Protein AF-A0A1G6GKN3-F1 (afdb_monomer)

Solvent-accessible surface area (backbone atoms only — not comparable to full-atom values): 10572 Å² total; per-residue (Å²): 92,70,62,34,53,53,44,30,52,56,30,50,54,48,24,55,51,22,45,40,35,40,76,44,40,66,60,19,40,56,42,97,61,32,38,96,28,49,51,58,71,71,58,16,54,52,24,44,53,50,22,50,53,36,48,51,53,30,49,31,37,32,34,32,50,58,80,39,71,82,54,51,53,67,59,32,45,52,50,35,43,56,46,36,66,51,40,51,54,53,28,54,55,29,62,69,36,83,20,65,67,17,29,72,51,43,25,60,53,34,50,52,50,32,54,42,36,42,54,49,42,73,63,39,71,55,70,43,82,48,74,44,43,36,39,22,79,77,84,56,42,19,45,28,76,43,74,46,100,51,88,78,68,42,61,43,91,82,33,28,40,42,42,87,73,59,75,89,76,44,88,66,49,75,58,95,77,31,37,34,44,38,31,36,31,34,22,36,74,39,60,67,30,25,43,56,46,79,72,65,41,74,61,127

Structure (mmCIF, N/CA/C/O backbone):
data_AF-A0A1G6GKN3-F1
#
_entry.id   AF-A0A1G6GKN3-F1
#
loop_
_atom_site.group_PDB
_atom_site.id
_atom_site.type_symbol
_atom_site.label_atom_id
_atom_site.label_alt_id
_atom_site.label_comp_id
_atom_site.label_asym_id
_atom_site.label_entity_id
_atom_site.label_seq_id
_atom_site.pdbx_PDB_ins_code
_atom_site.Cartn_x
_atom_site.Cartn_y
_atom_site.Cartn_z
_atom_site.occupancy
_atom_site.B_iso_or_equiv
_atom_site.auth_seq_id
_atom_site.auth_comp_id
_atom_site.auth_asym_id
_atom_site.auth_atom_id
_atom_site.pdbx_PDB_model_num
ATOM 1 N N . MET A 1 1 ? -1.925 -8.818 -4.039 1.00 87.88 1 MET A N 1
ATOM 2 C CA . MET A 1 1 ? -3.042 -7.890 -4.339 1.00 87.88 1 MET A CA 1
ATOM 3 C C . MET A 1 1 ? -4.260 -8.136 -3.449 1.00 87.88 1 MET A C 1
ATOM 5 O O . MET A 1 1 ? -4.569 -7.265 -2.653 1.00 87.88 1 MET A O 1
ATOM 9 N N . VAL A 1 2 ? -4.919 -9.303 -3.512 1.00 94.75 2 VAL A N 1
ATOM 10 C CA . VAL A 1 2 ? -6.174 -9.566 -2.763 1.00 94.75 2 VAL A CA 1
ATOM 11 C C . VAL A 1 2 ? -6.049 -9.299 -1.258 1.00 94.75 2 VAL A C 1
ATOM 13 O O . VAL A 1 2 ? -6.852 -8.556 -0.709 1.00 94.75 2 VAL A O 1
ATOM 16 N N . VAL A 1 3 ? -5.013 -9.832 -0.602 1.00 96.50 3 VAL A N 1
ATOM 17 C CA . VAL A 1 3 ? -4.786 -9.635 0.844 1.00 96.50 3 VAL A CA 1
ATOM 18 C C . VAL A 1 3 ? -4.675 -8.153 1.212 1.00 96.50 3 VAL A C 1
ATOM 20 O O . VAL A 1 3 ? -5.291 -7.719 2.181 1.00 96.50 3 VAL A O 1
ATOM 23 N N . ALA A 1 4 ? -3.942 -7.366 0.417 1.00 95.56 4 ALA A N 1
ATOM 24 C CA . ALA A 1 4 ? -3.804 -5.931 0.641 1.00 95.56 4 ALA A CA 1
ATOM 25 C C . ALA A 1 4 ? -5.150 -5.207 0.500 1.00 95.56 4 ALA A C 1
ATOM 27 O O . ALA A 1 4 ? -5.475 -4.389 1.347 1.00 95.56 4 ALA A O 1
ATOM 28 N N . LEU A 1 5 ? -5.977 -5.565 -0.490 1.00 96.38 5 LEU A N 1
ATOM 29 C CA . LEU A 1 5 ? -7.320 -4.990 -0.638 1.00 96.38 5 LEU A CA 1
ATOM 30 C C . LEU A 1 5 ? -8.233 -5.326 0.548 1.00 96.38 5 LEU A C 1
ATOM 32 O O . LEU A 1 5 ? -8.958 -4.455 1.025 1.00 96.38 5 LEU A O 1
ATOM 36 N N . VAL A 1 6 ? -8.179 -6.563 1.052 1.00 98.06 6 VAL A N 1
ATOM 37 C CA . VAL A 1 6 ? -8.947 -6.974 2.241 1.00 98.06 6 VAL A CA 1
ATOM 38 C C . VAL A 1 6 ? -8.481 -6.202 3.480 1.00 98.06 6 VAL A C 1
ATOM 40 O O . VAL A 1 6 ? -9.316 -5.676 4.217 1.00 98.06 6 VAL A O 1
ATOM 43 N N . LEU A 1 7 ? -7.163 -6.076 3.684 1.00 98.25 7 LEU A N 1
ATOM 44 C CA . LEU A 1 7 ? -6.579 -5.278 4.767 1.00 98.25 7 LEU A CA 1
ATOM 45 C C . LEU A 1 7 ? -7.020 -3.813 4.680 1.00 98.25 7 LEU A C 1
ATOM 47 O O . LEU A 1 7 ? -7.523 -3.261 5.656 1.00 98.25 7 LEU A O 1
ATOM 51 N N . THR A 1 8 ? -6.880 -3.198 3.506 1.00 97.94 8 THR A N 1
ATOM 52 C CA . THR A 1 8 ? -7.298 -1.818 3.244 1.00 97.94 8 THR A CA 1
ATOM 53 C C . THR A 1 8 ? -8.785 -1.629 3.521 1.00 97.94 8 THR A C 1
ATOM 55 O O . THR A 1 8 ? -9.148 -0.677 4.203 1.00 97.94 8 THR A O 1
ATOM 58 N N . GLY A 1 9 ? -9.650 -2.536 3.058 1.00 97.94 9 GLY A N 1
ATOM 59 C CA . GLY A 1 9 ? -11.088 -2.467 3.320 1.00 97.94 9 GLY A CA 1
ATOM 60 C C . GLY A 1 9 ? -11.410 -2.489 4.816 1.00 97.94 9 GLY A C 1
ATOM 61 O O . GLY A 1 9 ? -12.156 -1.638 5.303 1.00 97.94 9 GLY A O 1
ATOM 62 N N . ALA A 1 10 ? -10.790 -3.403 5.568 1.00 97.81 10 ALA A N 1
ATOM 63 C CA . ALA A 1 10 ? -10.955 -3.478 7.019 1.00 97.81 10 ALA A CA 1
ATOM 64 C C . ALA A 1 10 ? -10.446 -2.210 7.733 1.00 97.81 10 ALA A C 1
ATOM 66 O O . ALA A 1 10 ? -11.119 -1.687 8.625 1.00 97.81 10 ALA A O 1
ATOM 67 N N . LEU A 1 11 ? -9.294 -1.675 7.314 1.00 98.12 11 LEU A N 1
ATOM 68 C CA . LEU A 1 11 ? -8.740 -0.433 7.857 1.00 98.12 11 LEU A CA 1
ATOM 69 C C . LEU A 1 11 ? -9.619 0.776 7.537 1.00 98.12 11 LEU A C 1
ATOM 71 O O . LEU A 1 11 ? -9.823 1.600 8.418 1.00 98.12 11 LEU A O 1
ATOM 75 N N . VAL A 1 12 ? -10.196 0.875 6.336 1.00 98.19 12 VAL A N 1
ATOM 76 C CA . VAL A 1 12 ? -11.124 1.961 5.974 1.00 98.19 12 VAL A CA 1
ATOM 77 C C . VAL A 1 12 ? -12.352 1.949 6.880 1.00 98.19 12 VAL A C 1
ATOM 79 O O . VAL A 1 12 ? -12.735 2.996 7.398 1.00 98.19 12 VAL A O 1
ATOM 82 N N . VAL A 1 13 ? -12.933 0.776 7.146 1.00 97.62 13 VAL A N 1
ATOM 83 C CA . VAL A 1 13 ? -14.047 0.656 8.102 1.00 97.62 13 VAL A CA 1
ATOM 84 C C . VAL A 1 13 ? -13.628 1.152 9.491 1.00 97.62 13 VAL A C 1
ATOM 86 O O . VAL A 1 13 ? -14.372 1.905 10.123 1.00 97.62 13 VAL A O 1
ATOM 89 N N . LEU A 1 14 ? -12.422 0.804 9.955 1.00 96.94 14 LEU A N 1
ATOM 90 C CA . LEU A 1 14 ? -11.897 1.311 11.225 1.00 96.94 14 LEU A CA 1
ATOM 91 C C . LEU A 1 14 ? -11.611 2.815 11.213 1.00 96.94 14 LEU A C 1
ATOM 93 O O . LEU A 1 14 ? -11.877 3.476 12.212 1.00 96.94 14 LEU A O 1
ATOM 97 N N . VAL A 1 15 ? -11.103 3.374 10.115 1.00 98.25 15 VAL A N 1
ATOM 98 C CA . VAL A 1 15 ? -10.895 4.820 9.957 1.00 98.25 15 VAL A CA 1
ATOM 99 C C . VAL A 1 15 ? -12.226 5.547 10.108 1.00 98.25 15 VAL A C 1
ATOM 101 O O . VAL A 1 15 ? -12.327 6.464 10.919 1.00 98.25 15 VAL A O 1
ATOM 104 N N . LEU A 1 16 ? -13.266 5.103 9.398 1.00 97.88 16 LEU A N 1
ATOM 105 C CA . LEU A 1 16 ? -14.604 5.691 9.489 1.00 97.88 16 LEU A CA 1
ATOM 106 C C . LEU A 1 16 ? -15.169 5.592 10.910 1.00 97.88 16 LEU A C 1
ATOM 108 O O . LEU A 1 16 ? -15.718 6.565 11.429 1.00 97.88 16 LEU A O 1
ATOM 112 N N . PHE A 1 17 ? -14.981 4.447 11.569 1.00 96.12 17 PHE A N 1
ATOM 113 C CA . PHE A 1 17 ? -15.362 4.263 12.966 1.00 96.12 17 PHE A CA 1
ATOM 114 C C . PHE A 1 17 ? -14.631 5.243 13.899 1.00 96.12 17 PHE A C 1
ATOM 116 O O . PHE A 1 17 ? -15.276 5.931 14.688 1.00 96.12 17 PHE A O 1
ATOM 123 N N . GLN A 1 18 ? -13.307 5.367 13.785 1.00 97.31 18 GLN A N 1
ATOM 124 C CA . GLN A 1 18 ? -12.498 6.266 14.615 1.00 97.31 18 GLN A CA 1
ATOM 125 C C . GLN A 1 18 ? -12.825 7.746 14.371 1.00 97.31 18 GLN A C 1
ATOM 127 O O . GLN A 1 18 ? -12.887 8.526 15.323 1.00 97.31 18 GLN A O 1
ATOM 132 N N . VAL A 1 19 ? -13.108 8.132 13.123 1.00 97.19 19 VAL A N 1
ATOM 133 C CA . VAL A 1 19 ? -13.589 9.479 12.779 1.00 97.19 19 VAL A CA 1
ATOM 134 C C . VAL A 1 19 ? -14.950 9.743 13.422 1.00 97.19 19 VAL A C 1
ATOM 136 O O . VAL A 1 19 ? -15.129 10.780 14.057 1.00 97.19 19 VAL A O 1
ATOM 139 N N . ALA A 1 20 ? -15.892 8.797 13.353 1.00 95.69 20 ALA A N 1
ATOM 140 C CA . ALA A 1 20 ? -17.188 8.939 14.016 1.00 95.69 20 ALA A CA 1
ATOM 141 C C . ALA A 1 20 ? -17.041 9.115 15.541 1.00 95.69 20 ALA A C 1
ATOM 143 O O . ALA A 1 20 ? -17.699 9.976 16.130 1.00 95.69 20 ALA A O 1
ATOM 144 N N . LEU A 1 21 ? -16.141 8.361 16.190 1.00 94.50 21 LEU A N 1
ATOM 145 C CA . LEU A 1 21 ? -15.838 8.535 17.617 1.00 94.50 21 LEU A CA 1
ATOM 146 C C . LEU A 1 21 ? -15.226 9.908 17.920 1.00 94.50 21 LEU A C 1
ATOM 148 O O . LEU A 1 21 ? -15.622 10.547 18.898 1.00 94.50 21 LEU A O 1
ATOM 152 N N . ALA A 1 22 ? -14.296 10.377 17.084 1.00 94.94 22 ALA A N 1
ATOM 153 C CA . ALA A 1 22 ? -13.676 11.692 17.226 1.00 94.94 22 ALA A CA 1
ATOM 154 C C . ALA A 1 22 ? -14.706 12.831 17.111 1.00 94.94 22 ALA A C 1
ATOM 156 O O . ALA A 1 22 ? -14.635 13.808 17.857 1.00 94.94 22 ALA A O 1
ATOM 157 N N . LEU A 1 23 ? -15.714 12.665 16.248 1.00 94.81 23 LEU A N 1
ATOM 158 C CA . LEU A 1 23 ? -16.837 13.594 16.087 1.00 94.81 23 LEU A CA 1
ATOM 159 C C . LEU A 1 23 ? -17.903 13.472 17.193 1.00 94.81 23 LEU A C 1
ATOM 161 O O . LEU A 1 23 ? -18.788 14.319 17.289 1.00 94.81 23 LEU A O 1
ATOM 165 N N . GLY A 1 24 ? -17.802 12.473 18.077 1.00 91.69 24 GLY A N 1
ATOM 166 C CA . GLY A 1 24 ? -18.666 12.326 19.251 1.00 91.69 24 GLY A CA 1
ATOM 167 C C . GLY A 1 24 ? -19.814 11.327 19.108 1.00 91.69 24 GLY A C 1
ATOM 168 O O . GLY A 1 24 ? -20.748 11.385 19.907 1.00 91.69 24 GLY A O 1
ATOM 169 N N . ALA A 1 25 ? -19.757 10.399 18.148 1.00 92.69 25 ALA A N 1
ATOM 170 C CA . ALA A 1 25 ? -20.743 9.325 18.038 1.00 92.69 25 ALA A CA 1
ATOM 171 C C . ALA A 1 25 ? -20.824 8.491 19.340 1.00 92.69 25 ALA A C 1
ATOM 173 O O . ALA A 1 25 ? -19.792 8.202 19.959 1.00 92.69 25 ALA A O 1
ATOM 174 N N . PRO A 1 26 ? -22.024 8.039 19.758 1.00 90.69 26 PRO A N 1
ATOM 175 C CA . PRO A 1 26 ? -22.235 7.313 21.013 1.00 90.69 26 PRO A CA 1
ATOM 176 C C . PRO A 1 26 ? -21.855 5.823 20.916 1.00 90.69 26 PRO A C 1
ATOM 178 O O . PRO A 1 26 ? -22.550 4.944 21.422 1.00 90.69 26 PRO A O 1
ATOM 181 N N . TRP A 1 27 ? -20.747 5.510 20.243 1.00 88.81 27 TRP A N 1
ATOM 182 C CA . TRP A 1 27 ? -20.246 4.143 20.056 1.00 88.81 27 TRP A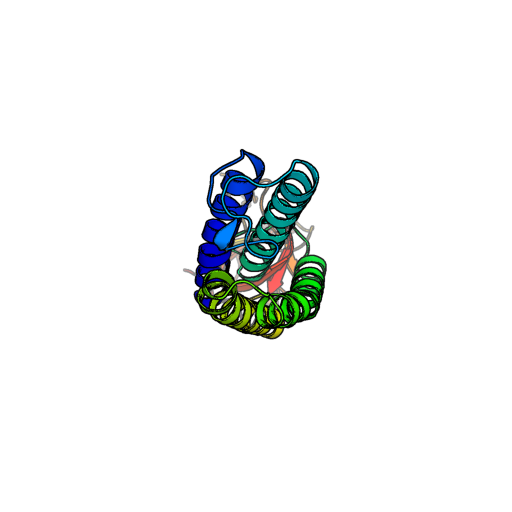 CA 1
ATOM 183 C C . TRP A 1 27 ? -19.045 3.817 20.946 1.00 88.81 27 TRP A C 1
ATOM 185 O O . TRP A 1 27 ? -18.366 2.810 20.738 1.00 88.81 27 TRP A O 1
ATOM 195 N N . GLY A 1 28 ? -18.825 4.620 21.993 1.00 84.12 28 GLY A N 1
ATOM 196 C CA . GLY A 1 28 ? -17.754 4.420 22.965 1.00 84.12 28 GLY A CA 1
ATOM 197 C C . GLY A 1 28 ? -17.768 3.046 23.635 1.00 84.12 28 GLY A C 1
ATOM 198 O O . GLY A 1 28 ? -16.719 2.577 24.052 1.00 84.12 28 GLY A O 1
ATOM 199 N N . ARG A 1 29 ? -18.902 2.330 23.658 1.00 86.19 29 ARG A N 1
ATOM 200 C CA . ARG A 1 29 ? -18.990 0.967 24.215 1.00 86.19 29 ARG A CA 1
ATOM 201 C C . ARG A 1 29 ? -18.064 -0.045 23.525 1.00 86.19 29 ARG A C 1
ATOM 203 O O . ARG A 1 29 ? -17.687 -1.042 24.144 1.00 86.19 29 ARG A O 1
ATOM 210 N N . PHE A 1 30 ? -17.706 0.209 22.264 1.00 86.69 30 PHE A N 1
ATOM 211 C CA . PHE A 1 30 ? -16.849 -0.650 21.443 1.00 86.69 30 PHE A CA 1
ATOM 212 C C . PHE A 1 30 ? -15.378 -0.213 21.423 1.00 86.69 30 PHE A C 1
ATOM 214 O O . PHE A 1 30 ? -14.572 -0.883 20.788 1.00 86.69 30 PHE A O 1
ATOM 221 N N . ALA A 1 31 ? -15.006 0.879 22.096 1.00 87.12 31 ALA A N 1
ATOM 222 C CA . ALA A 1 31 ? -13.654 1.426 22.043 1.00 87.12 31 ALA A CA 1
ATOM 223 C C . ALA A 1 31 ? -13.195 1.961 23.404 1.00 87.12 31 ALA A C 1
ATOM 225 O O . ALA A 1 31 ? -14.005 2.262 24.277 1.00 87.12 31 ALA A O 1
ATOM 226 N N . TRP A 1 32 ? -11.879 2.092 23.584 1.00 87.44 32 TRP A N 1
ATOM 227 C CA . TRP A 1 32 ? -11.275 2.807 24.717 1.00 87.44 32 TRP A CA 1
ATOM 228 C C . TRP A 1 32 ? -11.820 2.427 26.110 1.00 87.44 32 TRP A C 1
ATOM 230 O O . TRP A 1 32 ? -11.975 3.279 26.981 1.00 87.44 32 TRP A O 1
ATOM 240 N N . GLY A 1 33 ? -12.130 1.145 26.334 1.00 82.06 33 GLY A N 1
ATOM 241 C CA . GLY A 1 33 ? -12.588 0.636 27.631 1.00 82.06 33 GLY A CA 1
ATOM 242 C C . GLY A 1 33 ? -14.105 0.634 27.834 1.00 82.06 33 GLY A C 1
ATOM 243 O O . GLY A 1 33 ? -14.556 0.155 28.872 1.00 82.06 33 GLY A O 1
ATOM 244 N N . GLY A 1 34 ? -14.892 1.086 26.851 1.00 82.06 34 GLY A N 1
ATOM 245 C CA . GLY A 1 34 ? -16.345 0.922 26.831 1.00 82.06 34 GLY A CA 1
ATOM 246 C C . GLY A 1 34 ? -17.151 2.059 27.458 1.00 82.06 34 GLY A C 1
ATOM 247 O O . GLY A 1 34 ? -17.995 1.797 28.312 1.00 82.06 34 GLY A O 1
ATOM 248 N N . SER A 1 35 ? -16.934 3.307 27.032 1.00 83.88 35 SER A N 1
ATOM 249 C CA . SER A 1 35 ? -17.760 4.445 27.478 1.00 83.88 35 SER A CA 1
ATOM 250 C C . SER A 1 35 ? -19.243 4.225 27.138 1.00 83.88 35 SER A C 1
ATOM 252 O O . SER A 1 35 ? -19.572 3.839 26.017 1.00 83.88 35 SER A O 1
ATOM 254 N N . ALA A 1 36 ? -20.152 4.513 28.074 1.00 77.19 36 ALA A N 1
ATOM 255 C CA . ALA A 1 36 ? -21.598 4.305 27.912 1.00 77.19 36 ALA A CA 1
ATOM 256 C C . ALA A 1 36 ? -22.278 5.266 26.904 1.00 77.19 36 ALA A C 1
ATOM 258 O O . ALA A 1 36 ? -23.491 5.209 26.722 1.00 77.19 36 ALA A O 1
ATOM 259 N N . GLY A 1 37 ? -21.515 6.125 26.223 1.00 83.94 37 GLY A N 1
ATOM 260 C CA . GLY A 1 37 ? -22.019 7.070 25.229 1.00 83.94 37 GLY A CA 1
ATOM 261 C C . GLY A 1 37 ? -20.896 7.685 24.399 1.00 83.94 37 GLY A C 1
ATOM 262 O O . GLY A 1 37 ? -19.996 6.983 23.927 1.00 83.94 37 GLY A O 1
ATOM 263 N N . ALA A 1 38 ? -20.953 9.003 24.199 1.00 88.75 38 ALA A N 1
ATOM 264 C CA . ALA A 1 38 ? -19.898 9.733 23.506 1.00 88.75 38 ALA A CA 1
ATOM 265 C C . ALA A 1 38 ? -18.591 9.727 24.317 1.00 88.75 38 ALA A C 1
ATOM 267 O O . ALA A 1 38 ? -18.592 9.685 25.550 1.00 88.75 38 ALA A O 1
ATOM 268 N N . LEU A 1 39 ? -17.456 9.774 23.620 1.00 89.25 39 LEU A N 1
ATOM 269 C CA . LEU A 1 39 ? -16.154 9.806 24.278 1.00 89.25 39 LEU A CA 1
ATOM 270 C C . LEU A 1 39 ? -15.877 11.181 24.915 1.00 89.25 39 LEU A C 1
ATOM 272 O O . LEU A 1 39 ? -16.266 12.202 24.334 1.00 89.25 39 LEU A O 1
ATOM 276 N N . PRO A 1 40 ? -15.153 11.233 26.051 1.00 91.56 40 PRO A N 1
ATOM 277 C CA . PRO A 1 40 ? -14.561 12.470 26.553 1.00 91.56 40 PRO A CA 1
ATOM 278 C C . PRO A 1 40 ? -13.517 13.007 25.565 1.00 91.56 40 PRO A C 1
ATOM 280 O O . PRO A 1 40 ? -12.925 12.247 24.797 1.00 91.56 40 PRO A O 1
ATOM 283 N N . VAL A 1 41 ? -13.263 14.319 25.606 1.00 91.62 41 VAL A N 1
ATOM 284 C CA . VAL A 1 41 ? -12.434 15.037 24.615 1.00 91.62 41 VAL A CA 1
ATOM 285 C C . VAL A 1 41 ? -11.058 14.394 24.409 1.00 91.62 41 VAL A C 1
ATOM 287 O O . VAL A 1 41 ? -10.650 14.200 23.268 1.00 91.62 41 VAL A O 1
ATOM 290 N N . GLY A 1 42 ? -10.378 13.980 25.483 1.00 92.06 42 GLY A N 1
ATOM 291 C CA . GLY A 1 42 ? -9.063 13.336 25.376 1.00 92.06 42 GLY A CA 1
ATOM 292 C C . GLY A 1 42 ? -9.080 12.085 24.491 1.00 92.06 42 GLY A C 1
ATOM 293 O O . GLY A 1 42 ? -8.262 11.952 23.588 1.00 92.06 42 GLY A O 1
ATOM 294 N N . LEU A 1 43 ? -10.071 11.206 24.665 1.00 92.19 43 LEU A N 1
ATOM 295 C CA . LEU A 1 43 ? -10.185 9.985 23.861 1.00 92.19 43 LEU A CA 1
ATOM 296 C C . LEU A 1 43 ? -10.646 10.258 22.420 1.00 92.19 43 LEU A C 1
ATOM 298 O O . LEU A 1 43 ? -10.372 9.452 21.529 1.00 92.19 43 LEU A O 1
ATOM 302 N N . ARG A 1 44 ? -11.300 11.397 22.155 1.00 94.62 44 ARG A N 1
ATOM 303 C CA . ARG A 1 44 ? -11.617 11.830 20.783 1.00 94.62 44 ARG A CA 1
ATOM 304 C C . ARG A 1 44 ? -10.351 12.173 20.001 1.00 94.62 44 ARG A C 1
ATOM 306 O O . ARG A 1 44 ? -10.232 11.765 18.851 1.00 94.62 44 ARG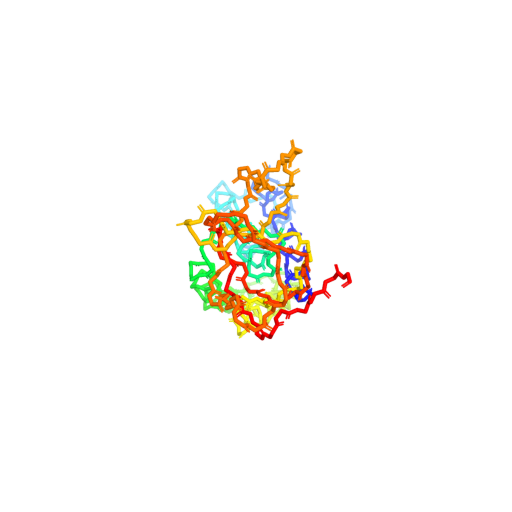 A O 1
ATOM 313 N N . ILE A 1 45 ? -9.386 12.842 20.638 1.00 95.31 45 ILE A N 1
ATOM 314 C CA . ILE A 1 45 ? -8.082 13.154 20.028 1.00 95.31 45 ILE A CA 1
ATOM 315 C C . ILE A 1 45 ? -7.322 11.862 19.715 1.00 95.31 45 ILE A C 1
ATOM 317 O O . ILE A 1 45 ? -6.822 11.693 18.605 1.00 95.31 45 ILE A O 1
ATOM 321 N N . VAL A 1 46 ? -7.292 10.910 20.654 1.00 94.19 46 VAL A N 1
ATOM 322 C CA . VAL A 1 46 ? -6.640 9.609 20.424 1.00 94.19 46 VAL A CA 1
ATOM 323 C C . VAL A 1 46 ? -7.339 8.821 19.307 1.00 94.19 46 VAL A C 1
ATOM 325 O O . VAL A 1 46 ? -6.672 8.167 18.504 1.00 94.19 46 VAL A O 1
ATOM 328 N N . SER A 1 47 ? -8.667 8.925 19.193 1.00 95.19 47 SER A N 1
ATOM 329 C CA . SER A 1 47 ? -9.423 8.326 18.082 1.00 95.19 47 SER A CA 1
ATOM 330 C C . SER A 1 47 ? -9.029 8.954 16.739 1.00 95.19 47 SER A C 1
ATOM 332 O O . SER A 1 47 ? -8.721 8.231 15.794 1.00 95.19 47 SER A O 1
ATOM 334 N N . ALA A 1 48 ? -8.929 10.286 16.664 1.00 96.19 48 ALA A N 1
ATOM 335 C CA . ALA A 1 48 ? -8.461 10.980 15.462 1.00 96.19 48 ALA A CA 1
ATOM 336 C C . ALA A 1 48 ? -7.026 10.572 15.072 1.00 96.19 48 ALA A C 1
ATOM 338 O O . ALA A 1 48 ? -6.758 10.287 13.905 1.00 96.19 48 ALA A O 1
ATOM 339 N N . ALA A 1 49 ? -6.119 10.462 16.047 1.00 96.62 49 ALA A N 1
ATOM 340 C CA . ALA A 1 49 ? -4.759 9.979 15.812 1.00 96.62 49 ALA A CA 1
ATOM 341 C C . ALA A 1 49 ? -4.742 8.521 15.314 1.00 96.62 49 ALA A C 1
ATOM 343 O O . ALA A 1 49 ? -4.012 8.190 14.382 1.00 96.62 49 ALA A O 1
ATOM 344 N N . SER A 1 50 ? -5.591 7.657 15.879 1.00 95.25 50 SER A N 1
ATOM 345 C CA . SER A 1 50 ? -5.720 6.257 15.451 1.00 95.25 50 SER A CA 1
ATOM 346 C C . SER A 1 50 ? -6.240 6.142 14.017 1.00 95.25 50 SER A C 1
ATOM 348 O O . SER A 1 50 ? -5.745 5.318 13.252 1.00 95.25 50 SER A O 1
ATOM 350 N N . ALA A 1 51 ? -7.192 6.997 13.623 1.00 97.44 51 ALA A N 1
ATOM 351 C CA . ALA A 1 51 ? -7.673 7.070 12.245 1.00 97.44 51 ALA A CA 1
ATOM 352 C C . ALA A 1 51 ? -6.531 7.389 11.266 1.00 97.44 51 ALA A C 1
ATOM 354 O O . ALA A 1 51 ? -6.410 6.735 10.232 1.00 97.44 51 ALA A O 1
ATOM 355 N N . LEU A 1 52 ? -5.655 8.341 11.612 1.00 97.62 52 LEU A N 1
ATOM 356 C CA . LEU A 1 52 ? -4.491 8.669 10.788 1.00 97.62 52 LEU A CA 1
ATOM 357 C C . LEU A 1 52 ? -3.532 7.479 10.663 1.00 97.62 52 LEU A C 1
ATOM 359 O O . LEU A 1 52 ? -3.102 7.157 9.559 1.00 97.62 52 LEU A O 1
ATOM 363 N N . VAL A 1 53 ? -3.242 6.788 11.769 1.00 96.75 53 VAL A N 1
ATOM 364 C CA . VAL A 1 53 ? -2.388 5.589 11.754 1.00 96.75 53 VAL A CA 1
ATOM 365 C C . VAL A 1 53 ? -2.973 4.508 10.841 1.00 96.75 53 VAL A C 1
ATOM 367 O O . VAL A 1 53 ? -2.265 3.988 9.982 1.00 96.75 53 VAL A O 1
ATOM 370 N N . TYR A 1 54 ? -4.267 4.199 10.957 1.00 97.88 54 TYR A N 1
ATOM 371 C CA . TYR A 1 54 ? -4.913 3.205 10.093 1.00 97.88 54 TYR A CA 1
ATOM 372 C C . TYR A 1 54 ? -4.917 3.614 8.616 1.00 97.88 54 TYR A C 1
ATOM 374 O O . TYR A 1 54 ? -4.701 2.763 7.754 1.00 97.88 54 TYR A O 1
ATOM 382 N N . ALA A 1 55 ? -5.101 4.903 8.316 1.00 98.06 55 ALA A N 1
ATOM 383 C CA . ALA A 1 55 ? -5.018 5.417 6.952 1.00 98.06 55 ALA A CA 1
ATOM 384 C C . ALA A 1 55 ? -3.601 5.275 6.367 1.00 98.06 55 ALA A C 1
ATOM 386 O O . ALA A 1 55 ? -3.452 4.861 5.218 1.00 98.06 55 ALA A O 1
ATOM 387 N N . VAL A 1 56 ? -2.562 5.548 7.165 1.00 98.06 56 VAL A N 1
ATOM 388 C CA . VAL A 1 56 ? -1.163 5.344 6.758 1.00 98.06 56 VAL A CA 1
ATOM 389 C C . VAL A 1 56 ? -0.900 3.869 6.457 1.00 98.06 56 VAL A C 1
ATOM 391 O O . VAL A 1 56 ? -0.390 3.558 5.385 1.00 98.06 56 VAL A O 1
ATOM 394 N N . ILE A 1 57 ? -1.307 2.950 7.340 1.00 98.12 57 ILE A N 1
ATOM 395 C CA . ILE A 1 57 ? -1.132 1.502 7.123 1.00 98.12 57 ILE A CA 1
ATOM 396 C C . ILE A 1 57 ? -1.850 1.050 5.842 1.00 98.12 57 ILE A C 1
ATOM 398 O O . ILE A 1 57 ? -1.287 0.291 5.054 1.00 98.12 57 ILE A O 1
ATOM 402 N N . ALA A 1 58 ? -3.064 1.550 5.596 1.00 98.06 58 ALA A N 1
ATOM 403 C CA . ALA A 1 58 ? -3.812 1.252 4.379 1.00 98.06 58 ALA A CA 1
ATOM 404 C C . ALA A 1 58 ? -3.080 1.741 3.116 1.00 98.06 58 ALA A C 1
ATOM 406 O O . ALA A 1 58 ? -3.018 1.009 2.129 1.00 98.06 58 ALA A O 1
ATOM 407 N N . GLY A 1 59 ? -2.491 2.941 3.161 1.00 97.69 59 GLY A N 1
ATOM 408 C CA . GLY A 1 59 ? -1.662 3.483 2.085 1.00 97.69 59 GLY A CA 1
ATOM 409 C C . GLY A 1 59 ? -0.422 2.629 1.815 1.00 97.69 59 GLY A C 1
ATOM 410 O O . GLY A 1 59 ? -0.190 2.257 0.670 1.00 97.69 59 GLY A O 1
ATOM 411 N N . LEU A 1 60 ? 0.317 2.243 2.862 1.00 97.56 60 LEU A N 1
ATOM 412 C CA . LEU A 1 60 ? 1.503 1.379 2.753 1.00 97.56 60 LEU A CA 1
ATOM 413 C C . LEU A 1 60 ? 1.163 0.013 2.135 1.00 97.56 60 LEU A C 1
ATOM 415 O O . LEU A 1 6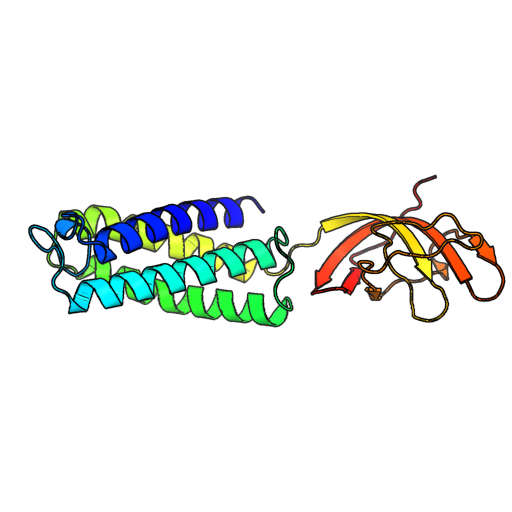0 ? 1.893 -0.483 1.278 1.00 97.56 60 LEU A O 1
ATOM 419 N N . ALA A 1 61 ? 0.037 -0.586 2.534 1.00 97.19 61 ALA A N 1
ATOM 420 C CA . ALA A 1 61 ? -0.415 -1.860 1.981 1.00 97.19 61 ALA A CA 1
ATOM 421 C C . ALA A 1 61 ? -0.760 -1.755 0.485 1.00 97.19 61 ALA A C 1
ATOM 423 O O . ALA A 1 61 ? -0.401 -2.642 -0.291 1.00 97.19 61 ALA A O 1
ATOM 424 N N . LEU A 1 62 ? -1.428 -0.672 0.068 1.00 96.38 62 LEU A N 1
ATOM 425 C CA . LEU A 1 62 ? -1.740 -0.412 -1.341 1.00 96.38 62 LEU A CA 1
ATOM 426 C C . LEU A 1 62 ? -0.495 -0.091 -2.173 1.00 96.38 62 LEU A C 1
ATOM 428 O O . LEU A 1 62 ? -0.440 -0.482 -3.338 1.00 96.38 62 LEU A O 1
ATOM 432 N N . ASP A 1 63 ? 0.484 0.589 -1.584 1.00 95.00 63 ASP A N 1
ATOM 433 C CA . ASP A 1 63 ? 1.759 0.939 -2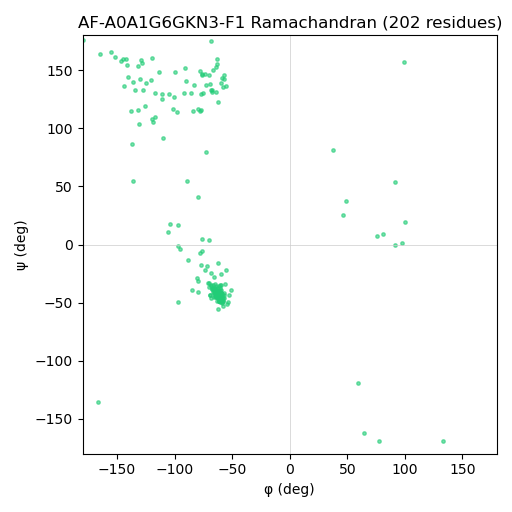.213 1.00 95.00 63 ASP A CA 1
ATOM 434 C C . ASP A 1 63 ? 2.627 -0.304 -2.468 1.00 95.00 63 ASP A C 1
ATOM 436 O O . ASP A 1 63 ? 3.055 -0.544 -3.590 1.00 95.00 63 ASP A O 1
ATOM 440 N N . LEU A 1 64 ? 2.762 -1.209 -1.488 1.00 94.38 64 LEU A N 1
ATOM 441 C CA . LEU A 1 64 ? 3.444 -2.504 -1.681 1.00 94.38 64 LEU A CA 1
ATOM 442 C C . LEU A 1 64 ? 2.687 -3.437 -2.629 1.00 94.38 64 LEU A C 1
ATOM 444 O O . LEU A 1 64 ? 3.273 -4.186 -3.417 1.00 94.38 64 LEU A O 1
ATOM 448 N N . ALA A 1 65 ? 1.357 -3.370 -2.586 1.00 92.94 65 ALA A N 1
ATOM 449 C CA . ALA A 1 65 ? 0.508 -4.002 -3.578 1.00 92.94 65 ALA A CA 1
ATOM 450 C C . ALA A 1 65 ? 0.464 -3.220 -4.895 1.00 92.94 65 ALA A C 1
ATOM 452 O O . ALA A 1 65 ? -0.270 -3.656 -5.785 1.00 92.94 65 ALA A O 1
ATOM 453 N N . GLY A 1 66 ? 1.252 -2.143 -5.042 1.00 88.94 66 GLY A N 1
ATOM 454 C CA . GLY A 1 66 ? 1.464 -1.237 -6.184 1.00 88.94 66 GLY A CA 1
ATOM 455 C C . GLY A 1 66 ? 0.207 -0.737 -6.886 1.00 88.94 66 GLY A C 1
ATOM 456 O O . GLY A 1 66 ? 0.213 -0.468 -8.089 1.00 88.94 66 GLY A O 1
ATOM 457 N N . ALA A 1 67 ? -0.905 -0.711 -6.158 1.00 90.62 67 ALA A N 1
ATOM 458 C CA . ALA A 1 67 ? -2.077 0.057 -6.551 1.00 90.62 67 ALA A CA 1
ATOM 459 C C . ALA A 1 67 ? -1.786 1.564 -6.448 1.00 90.62 67 ALA A C 1
ATOM 461 O O . ALA A 1 67 ? -2.408 2.360 -7.144 1.00 90.62 67 ALA A O 1
ATOM 462 N N . LEU A 1 68 ? -0.824 1.929 -5.597 1.00 90.19 68 LEU A N 1
ATOM 463 C CA . LEU A 1 68 ? -0.247 3.258 -5.464 1.00 90.19 68 LEU A CA 1
ATOM 464 C C . LEU A 1 68 ? 1.266 3.193 -5.748 1.00 90.19 68 LEU A C 1
ATOM 466 O O . LEU A 1 68 ? 1.847 2.112 -5.719 1.00 90.19 68 LEU A O 1
ATOM 470 N N . ASP A 1 69 ? 1.870 4.341 -6.056 1.00 88.44 69 ASP A N 1
ATOM 471 C CA . ASP A 1 69 ? 3.324 4.516 -6.236 1.00 88.44 69 ASP A CA 1
ATOM 472 C C . ASP A 1 69 ? 3.757 5.810 -5.518 1.00 88.44 69 ASP A C 1
ATOM 474 O O . ASP A 1 69 ? 4.246 6.772 -6.113 1.00 88.44 69 ASP A O 1
ATOM 478 N N . LEU A 1 70 ? 3.424 5.890 -4.226 1.00 88.62 70 LEU A N 1
ATOM 479 C CA . LEU A 1 70 ? 3.609 7.063 -3.373 1.00 88.62 70 LEU A CA 1
ATOM 480 C C . LEU A 1 70 ? 5.008 7.125 -2.775 1.00 88.62 70 LEU A C 1
ATOM 482 O O . LEU A 1 70 ? 5.567 8.215 -2.642 1.00 88.62 70 LEU A O 1
ATOM 486 N N . LEU A 1 71 ? 5.569 5.992 -2.363 1.00 92.88 71 LEU A N 1
ATOM 487 C CA . LEU A 1 71 ? 6.815 5.928 -1.607 1.00 92.88 71 LEU A CA 1
ATOM 488 C C . LEU A 1 71 ? 7.792 4.951 -2.271 1.00 92.88 71 LEU A C 1
ATOM 490 O O . LEU A 1 71 ? 7.382 4.044 -2.984 1.00 92.88 71 LEU A O 1
ATOM 494 N N . PRO A 1 72 ? 9.105 5.114 -2.040 1.00 93.62 72 PRO A N 1
ATOM 495 C CA . PRO A 1 72 ? 10.062 4.061 -2.338 1.00 93.62 72 PRO A CA 1
ATOM 496 C C . PRO A 1 72 ? 9.671 2.760 -1.630 1.00 93.62 72 PRO A C 1
ATOM 498 O O . PRO A 1 72 ? 9.392 2.770 -0.426 1.00 93.62 72 PRO A O 1
ATOM 501 N N . ASN A 1 73 ? 9.759 1.634 -2.333 1.00 93.06 73 ASN A N 1
ATOM 502 C CA . ASN A 1 73 ? 9.370 0.311 -1.839 1.00 93.06 73 ASN A CA 1
ATOM 503 C C . ASN A 1 73 ? 10.000 -0.026 -0.490 1.00 93.06 73 ASN A C 1
ATOM 505 O O . ASN A 1 73 ? 9.348 -0.590 0.385 1.00 93.06 73 ASN A O 1
ATOM 509 N N . LYS A 1 74 ? 11.268 0.352 -0.297 1.00 94.31 74 LYS A N 1
ATOM 510 C CA . LYS A 1 74 ? 11.984 0.134 0.963 1.00 94.31 74 LYS A CA 1
ATOM 511 C C . LYS A 1 74 ? 11.300 0.832 2.140 1.00 94.31 74 LYS A C 1
ATOM 513 O O . LYS A 1 74 ? 11.201 0.245 3.213 1.00 94.31 74 LYS A O 1
ATOM 518 N N . LEU A 1 75 ? 10.833 2.067 1.954 1.00 95.94 75 LEU A N 1
ATOM 519 C CA . LEU A 1 75 ? 10.134 2.807 3.006 1.00 95.94 75 LEU A CA 1
ATOM 520 C C . LEU A 1 75 ? 8.772 2.183 3.294 1.00 95.94 75 LEU A C 1
ATOM 522 O O . LEU A 1 75 ? 8.441 1.981 4.461 1.00 95.94 75 LEU A O 1
ATOM 526 N N . SER A 1 76 ? 8.027 1.807 2.256 1.00 96.38 76 SER A N 1
ATOM 527 C CA . SER A 1 76 ? 6.733 1.143 2.425 1.00 96.38 76 SER A CA 1
ATOM 528 C C . SER A 1 76 ? 6.863 -0.205 3.126 1.00 96.38 76 SER A C 1
ATOM 530 O O . SER A 1 76 ? 6.075 -0.533 4.015 1.00 96.38 76 SER A O 1
ATOM 532 N N . HIS A 1 77 ? 7.917 -0.954 2.797 1.00 96.44 77 HIS A N 1
ATOM 533 C CA . HIS A 1 77 ? 8.205 -2.252 3.395 1.00 96.44 77 HIS A CA 1
ATOM 534 C C . HIS A 1 77 ? 8.620 -2.138 4.862 1.00 96.44 77 HIS A C 1
ATOM 536 O O . HIS A 1 77 ? 8.110 -2.872 5.702 1.00 96.44 77 HIS A O 1
ATOM 542 N N . VAL A 1 78 ? 9.478 -1.176 5.208 1.00 97.75 78 VAL A N 1
ATOM 543 C CA . VAL A 1 78 ? 9.818 -0.907 6.615 1.00 97.75 78 VAL A CA 1
ATOM 544 C C . VAL A 1 78 ? 8.583 -0.444 7.391 1.00 97.75 78 VAL A C 1
ATOM 546 O O . VAL A 1 78 ? 8.329 -0.933 8.489 1.00 97.75 78 VAL A O 1
ATOM 549 N N . GLY A 1 79 ? 7.782 0.457 6.816 1.00 97.75 79 GLY A N 1
ATOM 550 C CA . GLY A 1 79 ? 6.575 0.976 7.457 1.00 97.75 79 GLY A CA 1
ATOM 551 C C . GLY A 1 79 ? 5.551 -0.113 7.779 1.00 97.75 79 GLY A C 1
ATOM 552 O O . GLY A 1 79 ? 4.987 -0.116 8.875 1.00 97.75 79 GLY A O 1
ATOM 553 N N . ILE A 1 80 ? 5.329 -1.065 6.864 1.00 97.88 80 ILE A N 1
ATOM 554 C CA . ILE A 1 80 ? 4.385 -2.161 7.114 1.00 97.88 80 ILE A CA 1
ATOM 555 C C . ILE A 1 80 ? 4.902 -3.140 8.175 1.00 97.88 80 ILE A C 1
ATOM 557 O O . ILE A 1 80 ? 4.099 -3.644 8.954 1.00 97.88 80 ILE A O 1
ATOM 561 N N . TRP A 1 81 ? 6.219 -3.366 8.266 1.00 98.19 81 TRP A N 1
ATOM 562 C CA . TRP A 1 81 ? 6.812 -4.168 9.343 1.00 98.19 81 TRP A CA 1
ATOM 563 C C . TRP A 1 81 ? 6.638 -3.502 10.708 1.00 98.19 81 TRP A C 1
ATOM 565 O O . TRP A 1 81 ? 6.164 -4.142 11.640 1.00 98.19 81 TRP A O 1
ATOM 575 N N . VAL A 1 82 ? 6.895 -2.194 10.806 1.00 98.06 82 VAL A N 1
ATOM 576 C CA . VAL A 1 82 ? 6.635 -1.431 12.041 1.00 98.06 82 VAL A CA 1
ATOM 577 C C . VAL A 1 82 ? 5.163 -1.541 12.454 1.00 98.06 82 VAL A C 1
ATOM 579 O O . VAL A 1 82 ? 4.854 -1.731 13.629 1.00 98.06 82 VAL A O 1
ATOM 582 N N . ALA A 1 83 ? 4.236 -1.457 11.497 1.00 97.56 83 ALA A N 1
ATOM 583 C CA . ALA A 1 83 ? 2.815 -1.653 11.767 1.00 97.56 83 ALA A CA 1
ATOM 584 C C . ALA A 1 83 ? 2.491 -3.092 12.212 1.00 97.56 83 ALA A C 1
ATOM 586 O O . ALA A 1 83 ? 1.704 -3.275 13.144 1.00 97.56 83 ALA A O 1
ATOM 587 N N . ALA A 1 84 ? 3.102 -4.098 11.577 1.00 97.31 84 ALA A N 1
ATOM 588 C CA . ALA A 1 84 ? 2.941 -5.508 11.924 1.00 97.31 84 ALA A CA 1
ATOM 589 C C . ALA A 1 84 ? 3.399 -5.807 13.360 1.00 97.31 84 ALA A C 1
ATOM 591 O O . ALA A 1 84 ? 2.748 -6.596 14.039 1.00 97.31 84 ALA A O 1
ATOM 592 N N . ASP A 1 85 ? 4.437 -5.124 13.847 1.00 95.88 85 ASP A N 1
ATOM 593 C CA . ASP A 1 85 ? 4.930 -5.261 15.223 1.00 95.88 85 ASP A CA 1
ATOM 594 C C . ASP A 1 85 ? 4.092 -4.471 16.243 1.00 95.88 85 ASP A C 1
ATOM 596 O O . ASP A 1 85 ? 3.930 -4.892 17.391 1.00 95.88 85 ASP A O 1
ATOM 600 N N . LEU A 1 86 ? 3.513 -3.334 15.838 1.00 95.81 86 LEU A N 1
ATOM 601 C CA . LEU A 1 86 ? 2.725 -2.472 16.725 1.00 95.81 86 LEU A CA 1
ATOM 602 C C . LEU A 1 86 ? 1.292 -2.983 16.952 1.00 95.81 86 LEU A C 1
ATOM 604 O O . LEU A 1 86 ? 0.772 -2.918 18.068 1.00 95.81 86 LEU A O 1
ATOM 608 N N . LEU A 1 87 ? 0.626 -3.490 15.910 1.00 95.94 87 LEU A N 1
ATOM 609 C CA . LEU A 1 87 ? -0.772 -3.941 15.979 1.00 95.94 87 LEU A CA 1
ATOM 610 C C . LEU A 1 87 ? -1.042 -5.082 16.991 1.00 95.94 87 LEU A C 1
ATOM 612 O O . LEU A 1 87 ? -2.106 -5.052 17.621 1.00 95.94 87 LEU A O 1
ATOM 616 N N . PRO A 1 88 ? -0.129 -6.048 17.229 1.00 97.12 88 PRO A N 1
ATOM 617 C CA . PRO A 1 88 ? -0.270 -7.058 18.278 1.00 97.12 88 PRO A CA 1
ATOM 618 C C . PRO A 1 88 ? -0.465 -6.470 19.677 1.00 97.12 88 PRO A C 1
ATOM 620 O O . PRO A 1 88 ? -1.247 -7.016 20.459 1.00 97.12 88 PRO A O 1
ATOM 623 N N . LEU A 1 89 ? 0.152 -5.322 19.987 1.00 95.38 89 LEU A N 1
ATOM 624 C CA . LEU A 1 89 ? -0.099 -4.629 21.257 1.00 95.38 89 LEU A CA 1
ATOM 625 C C . LEU A 1 89 ? -1.577 -4.237 21.377 1.00 95.38 89 LEU A C 1
ATOM 627 O O . LEU A 1 89 ? -2.181 -4.403 22.435 1.00 95.38 89 LEU A O 1
ATOM 631 N N . GLY A 1 90 ? -2.195 -3.805 20.276 1.00 91.88 90 GLY A N 1
ATOM 632 C CA . GLY A 1 90 ? -3.628 -3.522 20.209 1.00 91.88 90 GLY A CA 1
ATOM 633 C C . GLY A 1 90 ? -4.500 -4.744 20.508 1.00 91.88 90 GLY A C 1
ATOM 634 O O . GLY A 1 90 ? -5.507 -4.611 21.201 1.00 91.88 90 GLY A O 1
ATOM 635 N N . VAL A 1 91 ? -4.105 -5.943 20.061 1.00 94.44 91 VAL A N 1
ATOM 636 C CA . VAL A 1 91 ? -4.808 -7.200 20.391 1.00 94.44 91 VAL A CA 1
ATOM 637 C C . VAL A 1 91 ? -4.789 -7.442 21.897 1.00 94.44 91 VAL A C 1
ATOM 639 O O . VAL A 1 91 ? -5.841 -7.687 22.488 1.00 94.44 91 VAL A O 1
ATOM 642 N N . VAL A 1 92 ? -3.614 -7.325 22.525 1.00 95.25 92 VAL A N 1
ATOM 643 C CA . VAL A 1 92 ? -3.449 -7.517 23.973 1.00 95.25 92 VAL A CA 1
ATOM 644 C C . VAL A 1 92 ? -4.288 -6.500 24.746 1.00 95.25 92 VAL A C 1
ATOM 646 O O . VAL A 1 92 ? -5.070 -6.876 25.618 1.00 95.25 92 VAL A O 1
ATOM 649 N N . LEU A 1 93 ? -4.202 -5.218 24.383 1.00 92.31 93 LEU A N 1
ATOM 650 C CA . LEU A 1 93 ? -4.981 -4.153 25.021 1.00 92.31 93 LEU A CA 1
ATOM 651 C C . LEU A 1 93 ? -6.494 -4.361 24.852 1.00 92.31 93 LEU A C 1
ATOM 653 O O . LEU A 1 93 ? -7.257 -4.158 25.798 1.00 92.31 93 LEU A O 1
ATOM 657 N N . ASN A 1 94 ? -6.940 -4.810 23.675 1.00 92.88 94 ASN A N 1
ATOM 658 C CA . ASN A 1 94 ? -8.343 -5.132 23.433 1.00 92.88 94 ASN A CA 1
ATOM 659 C C . ASN A 1 94 ? -8.800 -6.350 24.241 1.00 92.88 94 ASN A C 1
ATOM 661 O O . ASN A 1 94 ? -9.909 -6.322 24.769 1.00 92.88 94 ASN A O 1
ATOM 665 N N . ALA A 1 95 ? -7.960 -7.377 24.394 1.00 92.56 95 ALA A N 1
ATOM 666 C CA . ALA A 1 95 ? -8.263 -8.565 25.193 1.00 92.56 95 ALA A CA 1
ATOM 667 C C . ALA A 1 95 ? -8.376 -8.244 26.692 1.00 92.56 95 ALA A C 1
ATOM 669 O O . ALA A 1 95 ? -9.263 -8.765 27.369 1.00 92.56 95 ALA A O 1
ATOM 670 N N . LEU A 1 96 ? -7.538 -7.330 27.190 1.00 93.44 96 LEU A N 1
ATOM 671 C CA . LEU A 1 96 ? -7.568 -6.843 28.571 1.00 93.44 96 LEU A CA 1
ATOM 672 C C . LEU A 1 96 ? -8.707 -5.844 28.848 1.00 93.44 96 LEU A C 1
ATOM 674 O O . LEU A 1 96 ? -8.914 -5.454 30.000 1.00 93.44 96 LEU A O 1
ATOM 678 N N . SER A 1 97 ? -9.470 -5.421 27.831 1.00 90.44 97 SER A N 1
ATOM 679 C CA . SER A 1 97 ? -10.553 -4.451 28.022 1.00 90.44 97 SER A CA 1
ATOM 680 C C . SER A 1 97 ? -11.608 -4.963 29.007 1.00 90.44 97 SER A C 1
ATOM 682 O O . SER A 1 97 ? -12.030 -6.119 28.965 1.00 90.44 97 SER A O 1
ATOM 684 N N . ARG A 1 98 ? -12.101 -4.074 29.876 1.00 86.31 98 ARG A N 1
ATOM 685 C CA . ARG A 1 98 ? -13.197 -4.362 30.819 1.00 86.31 98 ARG A CA 1
ATOM 686 C C . ARG A 1 98 ? -14.562 -4.480 30.125 1.00 86.31 98 ARG A C 1
ATOM 688 O O . ARG A 1 98 ? -15.474 -5.094 30.676 1.00 86.31 98 ARG A O 1
ATOM 695 N N . SER A 1 99 ? -14.697 -3.957 28.905 1.00 88.81 99 SER A N 1
ATOM 696 C CA . SER A 1 99 ? -15.937 -3.989 28.124 1.00 88.81 99 SER A CA 1
ATOM 697 C C . SER A 1 99 ? -16.094 -5.307 27.359 1.00 88.81 99 SER A C 1
ATOM 699 O O . SER A 1 99 ? -15.343 -5.599 26.429 1.00 88.81 99 SER A O 1
ATOM 701 N N . ARG A 1 100 ? -17.116 -6.100 27.711 1.00 88.12 100 ARG A N 1
ATOM 702 C CA . ARG A 1 100 ? -17.490 -7.326 26.977 1.00 88.12 100 ARG A CA 1
ATOM 703 C C . ARG A 1 100 ? -17.740 -7.095 25.477 1.00 88.12 100 ARG A C 1
ATOM 705 O O . ARG A 1 100 ? -17.138 -7.830 24.695 1.00 88.12 100 ARG A O 1
ATOM 712 N N . PRO A 1 101 ? -18.570 -6.120 25.045 1.00 87.31 101 PRO A N 1
ATOM 713 C CA . PRO A 1 101 ? -18.803 -5.902 23.618 1.00 87.31 101 PRO A CA 1
ATOM 714 C C . PRO A 1 101 ? -17.538 -5.445 22.886 1.00 87.31 101 PRO A C 1
ATOM 716 O O . PRO A 1 101 ? -17.325 -5.854 21.749 1.00 87.31 101 PRO A O 1
ATOM 719 N N . GLN A 1 102 ? -16.662 -4.669 23.535 1.00 89.31 102 GLN A N 1
ATOM 720 C CA . GLN A 1 102 ? -15.362 -4.337 22.951 1.00 89.31 102 GLN A CA 1
ATOM 721 C C . GLN A 1 102 ? -14.509 -5.592 22.759 1.00 89.31 102 GLN A C 1
ATOM 723 O O . GLN A 1 102 ? -13.990 -5.789 21.669 1.00 89.31 102 GLN A O 1
ATOM 728 N N . ARG A 1 103 ? -14.381 -6.459 23.771 1.00 92.25 103 ARG A N 1
ATOM 729 C CA . ARG A 1 103 ? -13.581 -7.689 23.647 1.00 92.25 103 ARG A CA 1
ATOM 730 C C . ARG A 1 103 ? -14.073 -8.584 22.511 1.00 92.25 103 ARG A C 1
ATOM 732 O O . ARG A 1 103 ? -13.271 -9.013 21.692 1.00 92.25 103 ARG A O 1
ATOM 739 N N . LEU A 1 104 ? -15.382 -8.835 22.444 1.00 93.19 104 LEU A N 1
ATOM 740 C CA . LEU A 1 104 ? -15.967 -9.750 21.456 1.00 93.19 104 LEU A CA 1
ATOM 741 C C . LEU A 1 104 ? -15.841 -9.252 20.011 1.00 93.19 104 LEU A C 1
ATOM 743 O O . LEU A 1 104 ? -15.786 -10.073 19.104 1.00 93.19 104 LEU A O 1
ATOM 747 N N . VAL A 1 105 ? -15.788 -7.935 19.792 1.00 93.31 105 VAL A N 1
ATOM 748 C CA . VAL A 1 105 ? -15.680 -7.349 18.446 1.00 93.31 105 VAL A CA 1
ATOM 749 C C . VAL A 1 105 ? -14.232 -7.001 18.100 1.00 93.31 105 VAL A C 1
ATOM 751 O O . VAL A 1 105 ? -13.735 -7.375 17.044 1.00 93.31 105 VAL A O 1
ATOM 754 N N . MET A 1 106 ? -13.525 -6.300 18.986 1.00 93.88 106 MET A N 1
ATOM 755 C CA . MET A 1 106 ? -12.223 -5.715 18.664 1.00 93.88 106 MET A CA 1
ATOM 756 C C . MET A 1 106 ? -11.077 -6.716 18.730 1.00 93.88 106 MET A C 1
ATOM 758 O O . MET A 1 106 ? -10.118 -6.552 17.981 1.00 93.88 106 MET A O 1
ATOM 762 N N . VAL A 1 107 ? -11.151 -7.758 19.565 1.00 95.19 107 VAL A N 1
ATOM 763 C CA . VAL A 1 107 ? -10.125 -8.816 19.576 1.00 95.19 107 VAL A CA 1
ATOM 764 C C . VAL A 1 107 ? -10.073 -9.552 18.234 1.00 95.19 107 VAL A C 1
ATOM 766 O O . VAL A 1 107 ? -9.002 -9.533 17.629 1.00 95.19 107 VAL A O 1
ATOM 769 N N . PRO A 1 108 ? -11.170 -10.137 17.704 1.00 96.19 108 PRO A N 1
ATOM 770 C CA . PRO A 1 108 ? -11.099 -10.832 16.420 1.00 96.19 108 PRO A CA 1
ATOM 771 C C . PRO A 1 108 ? -10.729 -9.889 15.271 1.00 96.19 108 PRO A C 1
ATOM 773 O O . PRO A 1 108 ? -9.892 -10.251 14.450 1.00 96.19 108 PRO A O 1
ATOM 776 N N . VAL A 1 109 ? -11.260 -8.658 15.245 1.00 96.00 109 VAL A N 1
ATOM 777 C CA . VAL A 1 109 ? -10.879 -7.654 14.234 1.00 96.00 109 VAL A CA 1
ATOM 778 C C . VAL A 1 109 ? -9.378 -7.362 14.287 1.00 96.00 109 VAL A C 1
ATOM 780 O O . VAL A 1 109 ? -8.712 -7.382 13.257 1.00 96.00 109 VAL A O 1
ATOM 783 N N . SER A 1 110 ? -8.825 -7.143 15.482 1.00 96.25 110 SER A N 1
ATOM 784 C CA . SER A 1 110 ? -7.400 -6.833 15.646 1.00 96.25 110 SER A CA 1
ATOM 785 C C . SER A 1 110 ? -6.513 -8.024 15.275 1.00 96.25 110 SER A C 1
ATOM 787 O O . SER A 1 110 ? -5.484 -7.829 14.640 1.00 96.25 110 SER A O 1
ATOM 789 N N . VAL A 1 111 ? -6.918 -9.257 15.605 1.00 97.81 111 VAL A N 1
ATOM 790 C CA . VAL A 1 111 ? -6.202 -10.482 15.201 1.00 97.81 111 VAL A CA 1
ATOM 791 C C . VAL A 1 111 ? -6.174 -10.626 13.680 1.00 97.81 111 VAL A C 1
ATOM 793 O O . VAL A 1 111 ? -5.117 -10.895 13.113 1.00 97.81 111 VAL A O 1
ATOM 796 N N . VAL A 1 112 ? -7.307 -10.399 13.007 1.00 97.88 112 VAL A N 1
ATOM 797 C CA . VAL A 1 112 ? -7.378 -10.431 11.538 1.00 97.88 112 VAL A CA 1
ATOM 798 C C . VAL A 1 112 ? -6.473 -9.362 10.927 1.00 97.88 112 VAL A C 1
ATOM 800 O O . VAL A 1 112 ? -5.723 -9.661 10.002 1.00 97.88 112 VAL A O 1
ATOM 803 N N . LEU A 1 113 ? -6.483 -8.137 11.459 1.00 98.00 113 LEU A N 1
ATOM 804 C CA . LEU A 1 113 ? -5.613 -7.061 10.973 1.00 98.00 113 LEU A CA 1
ATOM 805 C C . LEU A 1 113 ? -4.134 -7.386 11.149 1.00 98.00 113 LEU A C 1
ATOM 807 O O . LEU A 1 113 ? -3.364 -7.165 10.219 1.00 98.00 113 LEU A O 1
ATOM 811 N N . VAL A 1 114 ? -3.742 -7.940 12.298 1.00 98.31 114 VAL A N 1
ATOM 812 C CA . VAL A 1 114 ? -2.372 -8.409 12.535 1.00 98.31 114 VAL A CA 1
ATOM 813 C C . VAL A 1 114 ? -1.988 -9.448 11.485 1.00 98.31 114 VAL A C 1
ATOM 815 O O . VAL A 1 114 ? -0.997 -9.261 10.783 1.00 98.31 114 VAL A O 1
ATOM 818 N N . ALA A 1 115 ? -2.799 -10.494 11.313 1.00 98.38 115 ALA A N 1
ATOM 819 C CA . ALA A 1 115 ? -2.518 -11.560 10.357 1.00 98.38 115 ALA A CA 1
ATOM 820 C C . ALA A 1 115 ? -2.375 -11.027 8.922 1.00 98.38 115 ALA A C 1
ATOM 822 O O . ALA A 1 115 ? -1.387 -11.313 8.250 1.00 98.38 115 ALA A O 1
ATOM 823 N N . LEU A 1 116 ? -3.320 -10.202 8.463 1.00 98.38 116 LEU A N 1
ATOM 824 C CA . LEU A 1 116 ? -3.275 -9.609 7.126 1.00 98.38 116 LEU A CA 1
ATOM 825 C C . LEU A 1 116 ? -2.058 -8.691 6.943 1.00 98.38 116 LEU A C 1
ATOM 827 O O . LEU A 1 116 ? -1.416 -8.739 5.896 1.00 98.38 116 LEU A O 1
ATOM 831 N N . THR A 1 117 ? -1.714 -7.889 7.955 1.00 98.38 117 THR A N 1
ATOM 832 C CA . THR A 1 117 ? -0.552 -6.987 7.909 1.00 98.38 117 THR A CA 1
ATOM 833 C C . THR A 1 117 ? 0.753 -7.778 7.827 1.00 98.38 117 THR A C 1
ATOM 835 O O . THR A 1 117 ? 1.591 -7.459 6.986 1.00 98.38 117 THR A O 1
ATOM 838 N N . PHE A 1 118 ? 0.901 -8.858 8.604 1.00 98.19 118 PHE A N 1
ATOM 839 C CA . PHE A 1 118 ? 2.054 -9.761 8.497 1.00 98.19 118 PHE A CA 1
ATOM 840 C C . PHE A 1 118 ? 2.145 -10.421 7.123 1.00 98.19 118 PHE A C 1
ATOM 842 O O . PHE A 1 118 ? 3.227 -10.471 6.549 1.00 98.19 118 PHE A O 1
ATOM 849 N N . VAL A 1 119 ? 1.030 -10.890 6.554 1.00 98.12 119 VAL A N 1
ATOM 850 C CA . VAL A 1 119 ? 1.041 -11.481 5.206 1.00 98.12 119 VAL A CA 1
ATOM 851 C C . VAL A 1 119 ? 1.496 -10.459 4.160 1.00 98.12 119 VAL A C 1
ATOM 853 O O . VAL A 1 119 ? 2.289 -10.801 3.286 1.00 98.12 119 VAL A O 1
ATOM 856 N N . VAL A 1 120 ? 1.051 -9.201 4.251 1.00 97.50 120 VAL A N 1
ATOM 857 C CA . VAL A 1 120 ? 1.522 -8.127 3.357 1.00 97.50 120 VAL A CA 1
ATOM 858 C C . VAL A 1 120 ? 3.010 -7.833 3.574 1.00 97.50 120 VAL A C 1
ATOM 860 O O . VAL A 1 120 ? 3.754 -7.722 2.601 1.00 97.50 120 VAL A O 1
ATOM 863 N N . ALA A 1 121 ? 3.464 -7.752 4.827 1.00 97.06 121 ALA A N 1
ATOM 864 C CA . ALA A 1 121 ? 4.863 -7.494 5.164 1.00 97.06 121 ALA A CA 1
ATOM 865 C C . ALA A 1 121 ? 5.805 -8.606 4.670 1.00 97.06 121 ALA A C 1
ATOM 867 O O . ALA A 1 121 ? 6.879 -8.320 4.138 1.00 97.06 121 ALA A O 1
ATOM 868 N N . LEU A 1 122 ? 5.384 -9.866 4.790 1.00 97.00 122 LEU A N 1
ATOM 869 C CA . LEU A 1 122 ? 6.123 -11.031 4.303 1.00 97.00 122 LEU A CA 1
ATOM 870 C C . LEU A 1 122 ? 6.140 -11.113 2.773 1.00 97.00 122 LEU A C 1
ATOM 872 O O . LEU A 1 122 ? 7.151 -11.510 2.203 1.00 97.00 122 LEU A O 1
ATOM 876 N N . ALA A 1 123 ? 5.045 -10.734 2.108 1.00 94.00 123 ALA A N 1
ATOM 877 C CA . ALA A 1 123 ? 4.973 -10.729 0.649 1.00 94.00 123 ALA A CA 1
ATOM 878 C C . ALA A 1 123 ? 5.880 -9.658 0.018 1.00 94.00 123 ALA A C 1
ATOM 880 O O . ALA A 1 123 ? 6.457 -9.897 -1.041 1.00 94.00 123 ALA A O 1
ATOM 881 N N . GLY A 1 124 ? 6.011 -8.493 0.664 1.00 92.44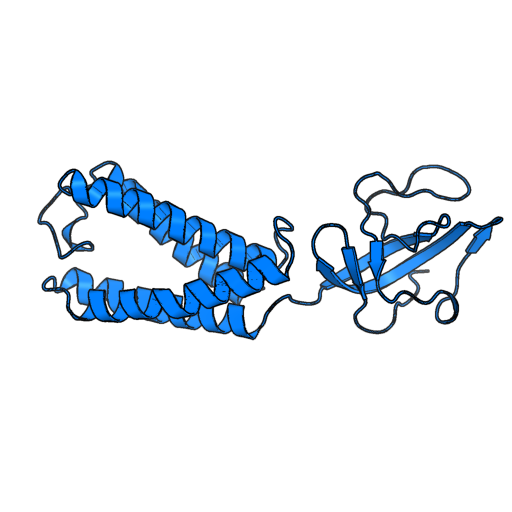 124 GLY A N 1
ATOM 882 C CA . GLY A 1 124 ? 6.814 -7.379 0.160 1.00 92.44 124 GLY A CA 1
ATOM 883 C C . GLY A 1 124 ? 6.286 -6.785 -1.159 1.00 92.44 124 GLY A C 1
ATOM 884 O O . GLY A 1 124 ? 5.117 -6.981 -1.513 1.00 92.44 124 GLY A O 1
ATOM 885 N N . PRO A 1 125 ? 7.125 -6.023 -1.885 1.00 91.62 125 PRO A N 1
ATOM 886 C CA . PRO A 1 125 ? 6.773 -5.467 -3.189 1.00 91.62 125 PRO A CA 1
ATOM 887 C C . PRO A 1 125 ? 6.489 -6.569 -4.215 1.00 91.62 125 PRO A C 1
ATOM 889 O O . PRO A 1 125 ? 7.339 -7.416 -4.490 1.00 91.62 125 PRO A O 1
ATOM 892 N N . VAL A 1 126 ? 5.294 -6.552 -4.805 1.00 89.38 126 VAL A N 1
ATOM 893 C CA . VAL A 1 126 ? 4.856 -7.619 -5.719 1.00 89.38 126 VAL A CA 1
ATOM 894 C C . VAL A 1 126 ? 5.213 -7.284 -7.175 1.00 89.38 126 VAL A C 1
ATOM 896 O O . VAL A 1 126 ? 4.845 -6.191 -7.633 1.00 89.38 126 VAL A O 1
ATOM 899 N N . PRO A 1 127 ? 5.852 -8.209 -7.927 1.00 91.88 127 PRO A N 1
ATOM 900 C CA . PRO A 1 127 ? 6.052 -8.065 -9.365 1.00 91.88 127 PRO A CA 1
ATOM 901 C C . PRO A 1 127 ? 4.730 -7.886 -10.116 1.00 91.88 127 PRO A C 1
ATOM 903 O O . PRO A 1 127 ? 3.697 -8.450 -9.750 1.00 91.88 127 PRO A O 1
ATOM 906 N N . ARG A 1 128 ? 4.760 -7.096 -11.186 1.00 90.12 128 ARG A N 1
ATOM 907 C CA . ARG A 1 128 ? 3.621 -6.864 -12.077 1.00 90.12 128 ARG A CA 1
ATOM 908 C C . ARG A 1 128 ? 4.037 -7.021 -13.514 1.00 90.12 128 ARG A C 1
ATOM 910 O O . ARG A 1 128 ? 5.168 -6.711 -13.873 1.00 90.12 128 ARG A O 1
ATOM 917 N N . GLN A 1 129 ? 3.064 -7.380 -14.333 1.00 93.00 129 GLN A N 1
ATOM 918 C CA . GLN A 1 129 ? 3.204 -7.348 -15.770 1.00 93.00 129 GLN A CA 1
ATOM 919 C C . GLN A 1 129 ? 3.077 -5.912 -16.293 1.00 93.00 129 GLN A C 1
ATOM 921 O O . GLN A 1 129 ? 2.116 -5.204 -15.992 1.00 93.00 129 GLN A O 1
ATOM 926 N N . PHE A 1 130 ? 4.040 -5.512 -17.111 1.00 94.31 130 PHE A N 1
ATOM 927 C CA . PHE A 1 130 ? 4.039 -4.295 -17.906 1.00 94.31 130 PHE A CA 1
ATOM 928 C C . PHE A 1 130 ? 3.972 -4.666 -19.383 1.00 94.31 130 PHE A C 1
ATOM 930 O O . PHE A 1 130 ? 4.478 -5.708 -19.809 1.00 94.31 130 PHE A O 1
ATOM 937 N N . ALA A 1 131 ? 3.331 -3.806 -20.165 1.00 94.69 131 ALA A N 1
ATOM 938 C CA . ALA A 1 131 ? 3.268 -3.920 -21.611 1.00 94.69 131 ALA A CA 1
ATOM 939 C C . ALA A 1 131 ? 3.384 -2.529 -22.242 1.00 94.69 131 ALA A C 1
ATOM 941 O O . ALA A 1 131 ? 2.876 -1.554 -21.681 1.00 94.69 131 ALA A O 1
ATOM 942 N N . GLY A 1 132 ? 4.050 -2.440 -23.388 1.00 94.69 132 GLY A N 1
ATOM 943 C CA . GLY A 1 132 ? 4.132 -1.226 -24.199 1.00 94.69 132 GLY A CA 1
ATOM 944 C C . GLY A 1 132 ? 5.547 -0.899 -24.660 1.00 94.69 132 GLY A C 1
ATOM 945 O O . GLY A 1 132 ? 6.469 -1.709 -24.523 1.00 94.69 132 GLY A O 1
ATOM 946 N N . ALA A 1 133 ? 5.700 0.307 -25.198 1.00 95.62 133 ALA A N 1
ATOM 947 C CA . ALA A 1 133 ? 6.952 0.760 -25.773 1.00 95.62 133 ALA A CA 1
ATOM 948 C C . ALA A 1 133 ? 8.032 0.940 -24.701 1.00 95.62 133 ALA A C 1
ATOM 950 O O . ALA A 1 133 ? 7.823 1.590 -23.672 1.00 95.62 133 ALA A O 1
ATOM 951 N N . VAL A 1 134 ? 9.217 0.410 -24.983 1.00 97.25 134 VAL A N 1
ATOM 952 C CA . VAL A 1 134 ? 10.447 0.704 -24.253 1.00 97.25 134 VAL A CA 1
ATOM 953 C C . VAL A 1 134 ? 11.355 1.498 -25.172 1.00 97.25 134 VAL A C 1
ATOM 955 O O . VAL A 1 134 ? 11.645 1.060 -26.283 1.00 97.25 134 VAL A O 1
ATOM 958 N N . VAL A 1 135 ? 11.801 2.665 -24.713 1.00 96.81 135 VAL A N 1
ATOM 959 C CA . VAL A 1 135 ? 12.670 3.567 -25.477 1.00 96.81 135 VAL A CA 1
ATOM 960 C C . VAL A 1 135 ? 13.896 3.910 -24.644 1.00 96.81 135 VAL A C 1
ATOM 962 O O . VAL A 1 135 ? 13.785 4.279 -23.477 1.00 96.81 135 VAL A O 1
ATOM 965 N N . ASP A 1 136 ? 15.069 3.827 -25.258 1.00 96.62 136 ASP A N 1
ATOM 966 C CA . ASP A 1 136 ? 16.338 4.279 -24.703 1.00 96.62 136 ASP A CA 1
ATOM 967 C C . ASP A 1 136 ? 16.923 5.361 -25.608 1.00 96.62 136 ASP A C 1
ATOM 969 O O . ASP A 1 136 ? 17.367 5.084 -26.722 1.00 96.62 136 ASP A O 1
ATOM 973 N N . ALA A 1 137 ? 16.901 6.605 -25.130 1.00 91.69 137 ALA A N 1
ATOM 974 C CA . ALA A 1 137 ? 17.460 7.764 -25.824 1.00 91.69 137 ALA A CA 1
ATOM 975 C C . ALA A 1 137 ? 18.887 8.120 -25.350 1.00 91.69 137 ALA A C 1
ATOM 977 O O . ALA A 1 137 ? 19.344 9.240 -25.574 1.00 91.69 137 ALA A O 1
ATOM 978 N N . GLY A 1 138 ? 19.580 7.197 -24.671 1.00 86.12 138 GLY A N 1
ATOM 979 C CA . GLY A 1 138 ? 20.919 7.401 -24.104 1.00 86.12 138 GLY A CA 1
ATOM 980 C C . GLY A 1 138 ? 20.934 7.766 -22.615 1.00 86.12 138 GLY A C 1
ATOM 981 O O . GLY A 1 138 ? 22.005 7.962 -22.051 1.00 86.12 138 GLY A O 1
ATOM 982 N N . GLN A 1 139 ? 19.766 7.840 -21.970 1.00 85.81 139 GLN A N 1
ATOM 983 C CA . GLN A 1 139 ? 19.618 8.019 -20.514 1.00 85.81 139 GLN A CA 1
ATOM 984 C C . GLN A 1 139 ? 19.187 6.723 -19.806 1.00 85.81 139 GLN A C 1
ATOM 986 O O . GLN A 1 139 ? 18.810 6.749 -18.634 1.00 85.81 139 GLN A O 1
ATOM 991 N N . GLY A 1 140 ? 19.231 5.600 -20.524 1.00 91.19 140 GLY A N 1
ATOM 992 C CA . GLY A 1 140 ? 18.741 4.308 -20.075 1.00 91.19 140 GLY A CA 1
ATOM 993 C C . GLY A 1 140 ? 17.342 3.993 -20.620 1.00 91.19 140 GLY A C 1
ATOM 994 O O . GLY A 1 140 ? 16.588 4.900 -20.992 1.00 91.19 140 GLY A O 1
ATOM 995 N N . PRO A 1 141 ? 16.989 2.700 -20.676 1.00 96.31 141 PRO A N 1
ATOM 996 C CA . PRO A 1 141 ? 15.707 2.238 -21.185 1.00 96.31 141 PRO A CA 1
ATOM 997 C C . PRO A 1 141 ? 14.574 2.644 -20.248 1.00 96.31 141 PRO A C 1
ATOM 999 O O . PRO A 1 141 ? 14.652 2.477 -19.031 1.00 96.31 141 PRO A O 1
ATOM 1002 N N . ARG A 1 142 ? 13.504 3.182 -20.825 1.00 97.00 142 ARG A N 1
ATOM 1003 C CA . ARG A 1 142 ? 12.312 3.638 -20.111 1.00 97.00 142 ARG A CA 1
ATOM 1004 C C . ARG A 1 142 ? 11.072 2.967 -20.668 1.00 97.00 142 ARG A C 1
ATOM 1006 O O . ARG A 1 142 ? 10.934 2.867 -21.883 1.00 97.00 142 ARG A O 1
ATOM 1013 N N . HIS A 1 143 ? 10.158 2.566 -19.789 1.00 96.50 143 HIS A N 1
ATOM 1014 C CA . HIS A 1 143 ? 8.808 2.153 -20.177 1.00 96.50 143 HIS A CA 1
ATOM 1015 C C . HIS A 1 143 ? 7.984 3.411 -20.444 1.00 96.50 143 HIS A C 1
ATOM 1017 O O . HIS A 1 143 ? 7.774 4.214 -19.536 1.00 96.50 143 HIS A O 1
ATOM 1023 N N . CYS A 1 144 ? 7.554 3.617 -21.686 1.00 95.00 144 CYS A N 1
ATOM 1024 C CA . CYS A 1 144 ? 6.741 4.773 -22.027 1.00 95.00 144 CYS A CA 1
ATOM 1025 C C . CYS A 1 144 ? 5.286 4.523 -21.611 1.00 95.00 144 CYS A C 1
ATOM 1027 O O . CYS A 1 144 ? 4.616 3.653 -22.167 1.00 95.00 144 CYS A O 1
ATOM 1029 N N . THR A 1 145 ? 4.767 5.327 -20.683 1.00 90.75 145 THR A N 1
ATOM 1030 C CA . THR A 1 145 ? 3.319 5.370 -20.394 1.00 90.75 145 THR A CA 1
ATOM 1031 C C . THR A 1 145 ? 2.547 6.037 -21.527 1.00 90.75 145 THR A C 1
ATOM 1033 O O . THR A 1 145 ? 1.426 5.647 -21.842 1.00 90.75 145 THR A O 1
ATOM 1036 N N . VAL A 1 146 ? 3.185 7.016 -22.170 1.00 90.94 146 VAL A N 1
ATOM 1037 C CA . VAL A 1 146 ? 2.720 7.692 -23.378 1.00 90.94 146 VAL A CA 1
ATOM 1038 C C . VAL A 1 146 ? 3.890 7.786 -24.350 1.00 90.94 146 VAL A C 1
ATOM 1040 O O . VAL A 1 146 ? 4.992 8.184 -23.964 1.00 90.94 146 VAL A O 1
ATOM 1043 N N . VAL A 1 147 ? 3.649 7.435 -25.612 1.00 92.94 147 VAL A N 1
ATOM 1044 C CA . VAL A 1 147 ? 4.619 7.584 -26.704 1.00 92.94 147 VAL A CA 1
ATOM 1045 C C . VAL A 1 147 ? 4.272 8.839 -27.497 1.00 92.94 147 VAL A C 1
ATOM 1047 O O . VAL A 1 147 ? 3.135 9.017 -27.929 1.00 92.94 147 VAL A O 1
ATOM 1050 N N . MET A 1 148 ? 5.246 9.726 -27.679 1.00 89.25 148 MET A N 1
ATOM 1051 C CA . MET A 1 148 ? 5.078 10.932 -28.487 1.00 89.25 148 MET A CA 1
ATOM 1052 C C . MET A 1 148 ? 5.114 10.591 -29.981 1.00 89.25 148 MET A C 1
ATOM 1054 O O . MET A 1 148 ? 5.880 9.726 -30.408 1.00 89.25 148 MET A O 1
ATOM 1058 N N . ALA A 1 149 ? 4.335 11.317 -30.787 1.00 87.81 149 ALA A N 1
ATOM 1059 C CA . ALA A 1 149 ? 4.351 11.197 -32.244 1.00 87.81 149 ALA A CA 1
ATOM 1060 C C . ALA A 1 149 ? 5.635 11.822 -32.832 1.00 87.81 149 ALA A C 1
ATOM 1062 O O . ALA A 1 149 ? 5.638 12.963 -33.289 1.00 87.81 149 ALA A O 1
ATOM 1063 N N . SER A 1 150 ? 6.747 11.085 -32.782 1.00 89.56 150 SER A N 1
ATOM 1064 C CA . SER A 1 150 ? 8.049 11.493 -33.323 1.00 89.56 150 SER A CA 1
ATOM 1065 C C . SER A 1 150 ? 8.828 10.311 -33.898 1.00 89.56 150 SER A C 1
ATOM 1067 O O . SER A 1 150 ? 8.595 9.163 -33.523 1.00 89.56 150 SER A O 1
ATOM 1069 N N . TYR A 1 151 ? 9.804 10.597 -34.764 1.00 89.38 151 TYR A N 1
ATOM 1070 C CA . TYR A 1 151 ? 10.765 9.607 -35.252 1.00 89.38 151 TYR A CA 1
ATOM 1071 C C . TYR A 1 151 ? 12.210 10.089 -35.010 1.00 89.38 151 TYR A C 1
ATOM 1073 O O . TYR A 1 151 ? 12.580 11.138 -35.542 1.00 89.38 151 TYR A O 1
ATOM 1081 N N . PRO A 1 152 ? 13.039 9.372 -34.220 1.00 92.62 152 PRO A N 1
ATOM 1082 C CA . PRO A 1 152 ? 12.692 8.193 -33.413 1.00 92.62 152 PRO A CA 1
ATOM 1083 C C . PRO A 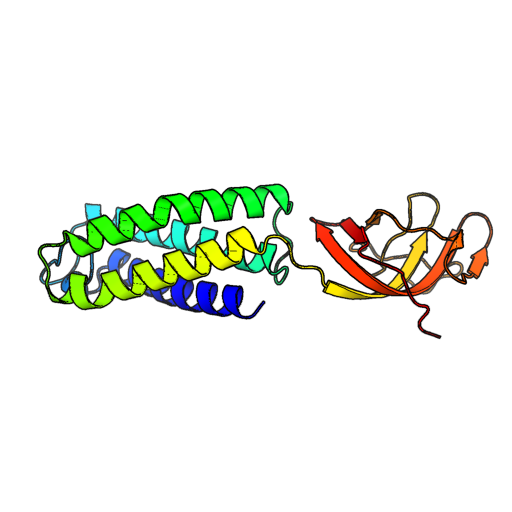1 152 ? 11.655 8.513 -32.309 1.00 92.62 152 PRO A C 1
ATOM 1085 O O . PRO A 1 152 ? 11.484 9.688 -31.950 1.00 92.62 152 PRO A O 1
ATOM 1088 N N . PRO A 1 153 ? 10.938 7.500 -31.784 1.00 94.06 153 PRO A N 1
ATOM 1089 C CA . PRO A 1 153 ? 9.922 7.708 -30.756 1.00 94.06 153 PRO A CA 1
ATOM 1090 C C . PRO A 1 153 ? 10.538 8.232 -29.458 1.00 94.06 153 PRO A C 1
ATOM 1092 O O . PRO A 1 153 ? 11.704 7.979 -29.147 1.00 94.06 153 PRO A O 1
ATOM 1095 N N . ARG A 1 154 ? 9.740 8.973 -28.688 1.00 93.19 154 ARG A N 1
ATOM 1096 C CA . ARG A 1 154 ? 10.123 9.515 -27.379 1.00 93.19 154 ARG A CA 1
ATOM 1097 C C . ARG A 1 154 ? 9.055 9.192 -26.346 1.00 93.19 154 ARG A C 1
ATOM 1099 O O . ARG A 1 154 ? 7.864 9.237 -26.648 1.00 93.19 154 ARG A O 1
ATOM 1106 N N . CYS A 1 155 ? 9.488 8.896 -25.128 1.00 94.44 155 CYS A N 1
ATOM 1107 C CA . CYS A 1 155 ? 8.582 8.742 -23.999 1.00 94.44 155 CYS A CA 1
ATOM 1108 C C . CYS A 1 155 ? 8.088 10.106 -23.488 1.00 94.44 155 CYS A C 1
ATOM 1110 O O . CYS A 1 155 ? 8.844 11.080 -23.480 1.00 94.44 155 CYS A O 1
ATOM 1112 N N . GLY A 1 156 ? 6.849 10.151 -22.995 1.00 91.50 156 GLY A N 1
ATOM 1113 C CA . GLY A 1 156 ? 6.323 11.268 -22.209 1.00 91.50 156 GLY A CA 1
ATOM 1114 C C . GLY A 1 156 ? 6.976 11.400 -20.819 1.00 91.50 156 GLY A C 1
ATOM 1115 O O . GLY A 1 156 ? 7.772 10.543 -20.420 1.00 91.50 156 GLY A O 1
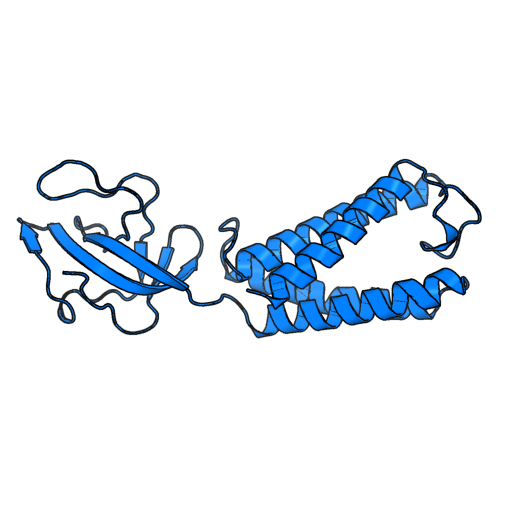ATOM 1116 N N . PRO A 1 157 ? 6.637 12.459 -20.059 1.00 86.44 157 PRO A N 1
ATOM 1117 C CA . PRO A 1 157 ? 7.291 12.791 -18.788 1.00 86.44 157 PRO A CA 1
ATOM 1118 C C . PRO A 1 157 ? 7.182 11.687 -17.720 1.00 86.44 157 PRO A C 1
ATOM 1120 O O . PRO A 1 157 ? 8.181 11.382 -17.067 1.00 86.44 157 PRO A O 1
ATOM 1123 N N . ASP A 1 158 ? 6.035 11.013 -17.607 1.00 86.06 158 ASP A N 1
ATOM 1124 C CA . ASP A 1 158 ? 5.775 9.985 -16.585 1.00 86.06 158 ASP A CA 1
ATOM 1125 C C . ASP A 1 158 ? 6.195 8.579 -17.037 1.00 86.06 158 ASP A C 1
ATOM 1127 O O . ASP A 1 158 ? 5.398 7.640 -17.050 1.00 86.06 158 ASP A O 1
ATOM 1131 N N . SER A 1 159 ? 7.453 8.431 -17.449 1.00 92.75 159 SER A N 1
ATOM 1132 C CA . SER A 1 159 ? 7.971 7.179 -18.018 1.00 92.75 159 SER A CA 1
ATOM 1133 C C . SER A 1 159 ? 9.109 6.611 -17.172 1.00 92.75 159 SER A C 1
ATOM 1135 O O . SER A 1 159 ? 10.216 7.167 -17.205 1.00 92.75 159 SER A O 1
ATOM 1137 N N . PRO A 1 160 ? 8.857 5.543 -16.393 1.00 94.12 160 PRO A N 1
ATOM 1138 C CA . PRO A 1 160 ? 9.833 5.030 -15.446 1.00 94.12 160 PRO A CA 1
ATOM 1139 C C . PRO A 1 160 ? 11.027 4.372 -16.135 1.00 94.12 160 PRO A C 1
ATOM 1141 O O . PRO A 1 160 ? 10.897 3.730 -17.179 1.00 94.12 160 PRO A O 1
ATOM 1144 N N . VAL A 1 161 ? 12.195 4.512 -15.510 1.00 95.50 161 VAL A N 1
ATOM 1145 C CA . VAL A 1 161 ? 13.431 3.844 -15.945 1.00 95.50 161 VAL A CA 1
ATOM 1146 C C . VAL A 1 161 ? 13.349 2.360 -15.612 1.00 95.50 161 VAL A C 1
ATOM 1148 O O . VAL A 1 161 ? 12.910 2.003 -14.522 1.00 95.50 161 VAL A O 1
ATOM 1151 N N . ILE A 1 162 ? 13.771 1.500 -16.534 1.00 96.94 162 ILE A N 1
ATOM 1152 C CA . ILE A 1 162 ? 13.805 0.054 -16.326 1.00 96.94 162 ILE A CA 1
ATOM 1153 C C . ILE A 1 162 ? 15.224 -0.357 -15.934 1.00 96.94 162 ILE A C 1
ATOM 1155 O O . ILE A 1 162 ? 16.157 -0.270 -16.732 1.00 96.94 162 ILE A O 1
ATOM 1159 N N . ASP A 1 163 ? 15.378 -0.829 -14.705 1.00 95.69 163 ASP A N 1
ATOM 1160 C CA . ASP A 1 163 ? 16.630 -1.367 -14.191 1.00 95.69 163 ASP A CA 1
ATOM 1161 C C . ASP A 1 163 ? 16.791 -2.833 -14.609 1.00 95.69 163 ASP A C 1
ATOM 1163 O O . ASP A 1 163 ? 15.844 -3.617 -14.545 1.00 95.69 163 ASP A O 1
ATOM 1167 N N . GLY A 1 164 ? 18.000 -3.216 -15.029 1.00 94.88 164 GLY A N 1
ATOM 1168 C CA . GLY A 1 164 ? 18.310 -4.590 -15.450 1.00 94.88 164 GLY A CA 1
ATOM 1169 C C . GLY A 1 164 ? 17.897 -4.943 -16.883 1.00 94.88 164 GLY A C 1
ATOM 1170 O O . GLY A 1 164 ? 17.982 -6.106 -17.271 1.00 94.88 164 GLY A O 1
ATOM 1171 N N . TRP A 1 165 ? 17.467 -3.964 -17.681 1.00 96.81 165 TRP A N 1
ATOM 1172 C CA . TRP A 1 165 ? 17.152 -4.169 -19.094 1.00 96.81 165 TRP A CA 1
ATOM 1173 C C . TRP A 1 165 ? 18.405 -4.449 -19.935 1.00 96.81 165 TRP A C 1
ATOM 1175 O O . TRP A 1 165 ? 19.422 -3.767 -19.800 1.00 96.81 165 TRP A O 1
ATOM 1185 N N . ASP A 1 166 ? 18.307 -5.408 -20.856 1.00 95.12 166 ASP A N 1
ATOM 1186 C CA . ASP A 1 166 ? 19.403 -5.822 -21.733 1.00 95.12 166 ASP A CA 1
ATOM 1187 C C . ASP A 1 166 ? 18.942 -5.875 -23.197 1.00 95.12 166 ASP A C 1
ATOM 1189 O O . ASP A 1 166 ? 18.273 -6.813 -23.634 1.00 95.12 166 ASP A O 1
ATOM 1193 N N . TRP A 1 167 ? 19.343 -4.865 -23.975 1.00 95.19 167 TRP A N 1
ATOM 1194 C CA . TRP A 1 167 ? 19.032 -4.761 -25.405 1.00 95.19 167 TRP A CA 1
ATOM 1195 C C . TRP A 1 167 ? 19.615 -5.900 -26.255 1.00 95.19 167 TRP A C 1
ATOM 1197 O O . TRP A 1 167 ? 19.186 -6.073 -27.391 1.00 95.19 167 TRP A O 1
ATOM 1207 N N . THR A 1 168 ? 20.585 -6.673 -25.752 1.00 94.62 168 THR A N 1
ATOM 1208 C CA . THR A 1 168 ? 21.151 -7.814 -26.497 1.00 94.62 168 THR A CA 1
ATOM 1209 C C . THR A 1 168 ? 20.236 -9.038 -26.492 1.00 94.62 168 THR A C 1
ATOM 1211 O O . THR A 1 168 ? 20.378 -9.913 -27.343 1.00 94.62 168 THR A O 1
ATOM 1214 N N . ARG A 1 169 ? 19.270 -9.090 -25.567 1.00 93.69 169 ARG A N 1
ATOM 1215 C CA . ARG A 1 169 ? 18.349 -10.224 -25.390 1.00 93.69 169 ARG A CA 1
ATOM 1216 C C . ARG A 1 169 ? 17.018 -10.051 -26.109 1.00 93.69 169 ARG A C 1
ATOM 1218 O O . ARG A 1 169 ? 16.193 -10.958 -26.072 1.00 93.69 169 ARG A O 1
ATOM 1225 N N . VAL A 1 170 ? 16.793 -8.896 -26.729 1.00 94.88 170 VAL A N 1
ATOM 1226 C CA . VAL A 1 170 ? 15.515 -8.547 -27.350 1.00 94.88 170 VAL A CA 1
ATOM 1227 C C . VAL A 1 170 ? 15.716 -7.913 -28.723 1.00 94.88 170 VAL A C 1
ATOM 1229 O O . VAL A 1 170 ? 16.614 -7.092 -28.933 1.00 94.88 170 VAL A O 1
ATOM 1232 N N . ALA A 1 171 ? 14.857 -8.288 -29.671 1.00 93.88 171 ALA A N 1
ATOM 1233 C CA . ALA A 1 171 ? 14.808 -7.654 -30.982 1.00 93.88 171 ALA A CA 1
ATOM 1234 C C . ALA A 1 171 ? 14.313 -6.211 -30.837 1.00 93.88 171 ALA A C 1
ATOM 1236 O O . ALA A 1 171 ? 13.300 -5.984 -30.186 1.00 93.88 171 ALA A O 1
ATOM 1237 N N . HIS A 1 172 ? 15.016 -5.253 -31.440 1.00 95.38 172 HIS A N 1
ATOM 1238 C CA . HIS A 1 172 ? 14.725 -3.829 -31.295 1.00 95.38 172 HIS A CA 1
ATOM 1239 C C . HIS A 1 172 ? 15.042 -3.047 -32.571 1.00 95.38 172 HIS A C 1
ATOM 1241 O O . HIS A 1 172 ? 15.866 -3.454 -33.391 1.00 95.38 172 HIS A O 1
ATOM 1247 N N . GLN A 1 173 ? 14.408 -1.888 -32.709 1.00 95.38 173 GLN A N 1
ATOM 1248 C CA . GLN A 1 173 ? 14.728 -0.894 -33.726 1.00 95.38 173 GLN A CA 1
ATOM 1249 C C . GLN A 1 173 ? 15.767 0.091 -33.181 1.00 95.38 173 GLN A C 1
ATOM 1251 O O . GLN A 1 173 ? 15.863 0.322 -31.971 1.00 95.38 173 GLN A O 1
ATOM 1256 N N . ARG A 1 174 ? 16.571 0.673 -34.076 1.00 95.50 174 ARG A N 1
ATOM 1257 C CA . ARG A 1 174 ? 17.613 1.638 -33.716 1.00 95.50 174 ARG A CA 1
ATOM 1258 C C . ARG A 1 174 ? 17.745 2.727 -34.772 1.00 95.50 174 ARG A C 1
ATOM 1260 O O . ARG A 1 174 ? 17.816 2.438 -35.961 1.00 95.50 174 ARG A O 1
ATOM 1267 N N . SER A 1 175 ? 17.867 3.969 -34.318 1.00 95.88 175 SER A N 1
ATOM 1268 C CA . SER A 1 175 ? 18.221 5.125 -35.143 1.00 95.88 175 SER A CA 1
ATOM 1269 C C . SER A 1 175 ? 19.213 5.994 -34.377 1.00 95.88 175 SER A C 1
ATOM 1271 O O . SER A 1 175 ? 18.912 6.512 -33.300 1.00 95.88 175 SER A O 1
ATOM 1273 N N . GLY A 1 176 ? 20.442 6.090 -34.891 1.00 92.19 176 GLY A N 1
ATOM 1274 C CA . GLY A 1 176 ? 21.552 6.726 -34.184 1.00 92.19 176 GLY A CA 1
ATOM 1275 C C . GLY A 1 176 ? 21.842 6.054 -32.835 1.00 92.19 176 GLY A C 1
ATOM 1276 O O . GLY A 1 176 ? 22.189 4.86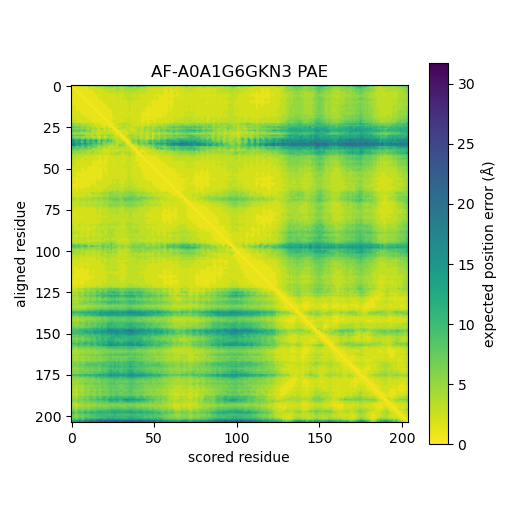7 -32.763 1.00 92.19 176 GLY A O 1
ATOM 1277 N N . THR A 1 177 ? 21.719 6.824 -31.754 1.00 91.25 177 THR A N 1
ATOM 1278 C CA . THR A 1 177 ? 21.877 6.350 -30.370 1.00 91.25 177 THR A CA 1
ATOM 1279 C C . THR A 1 177 ? 20.578 5.831 -29.756 1.00 91.25 177 THR A C 1
ATOM 1281 O O . THR A 1 177 ? 20.643 5.154 -28.734 1.00 91.25 177 THR A O 1
ATOM 1284 N N . VAL A 1 178 ? 19.423 6.100 -30.375 1.00 95.19 178 VAL A N 1
ATOM 1285 C CA . VAL A 1 178 ? 18.109 5.751 -29.823 1.00 95.19 178 VAL A CA 1
ATOM 1286 C C . VAL A 1 178 ? 17.744 4.317 -30.189 1.00 95.19 178 VAL A C 1
ATOM 1288 O O . VAL A 1 178 ? 17.833 3.939 -31.360 1.00 95.19 178 VAL A O 1
ATOM 1291 N N . ARG A 1 179 ? 17.320 3.526 -29.199 1.00 96.56 179 ARG A N 1
ATOM 1292 C CA . ARG A 1 179 ? 16.819 2.150 -29.362 1.00 96.56 179 ARG A CA 1
ATOM 1293 C C . ARG A 1 179 ? 15.395 2.055 -28.839 1.00 96.56 179 ARG A C 1
ATOM 1295 O O . ARG A 1 179 ? 15.087 2.680 -27.827 1.00 96.56 179 ARG A O 1
ATOM 1302 N N . TRP A 1 180 ? 14.536 1.295 -29.508 1.00 96.69 180 TRP A N 1
ATOM 1303 C CA . TRP A 1 180 ? 13.165 1.100 -29.041 1.00 96.69 180 TRP A CA 1
ATOM 1304 C C . TRP A 1 180 ? 12.525 -0.195 -29.543 1.00 96.69 180 TRP A C 1
ATOM 1306 O O . TRP A 1 180 ? 13.012 -0.836 -30.472 1.00 96.69 180 TRP A O 1
ATOM 1316 N N . GLY A 1 181 ? 11.414 -0.569 -28.919 1.00 96.06 181 GLY A N 1
ATOM 1317 C CA . GLY A 1 181 ? 10.506 -1.628 -29.360 1.00 96.06 181 GLY A CA 1
ATOM 1318 C C . GLY A 1 181 ? 9.331 -1.762 -28.395 1.00 96.06 181 GLY A C 1
ATOM 1319 O O . GLY A 1 181 ? 9.310 -1.090 -27.363 1.00 96.06 181 GLY A O 1
ATOM 1320 N N . ASP A 1 182 ? 8.383 -2.634 -28.711 1.00 96.31 182 ASP A N 1
ATOM 1321 C CA . ASP A 1 182 ? 7.220 -2.916 -27.871 1.00 96.31 182 ASP A CA 1
ATOM 1322 C C . ASP A 1 182 ? 7.391 -4.258 -27.167 1.00 96.31 182 ASP A C 1
ATOM 1324 O O . ASP A 1 182 ? 7.716 -5.264 -27.798 1.00 96.31 182 ASP A O 1
ATOM 1328 N N . TYR A 1 183 ? 7.193 -4.278 -25.847 1.00 97.06 183 TYR A N 1
ATOM 1329 C CA . TYR A 1 183 ? 7.498 -5.450 -25.029 1.00 97.06 183 TYR A CA 1
ATOM 1330 C C . TYR A 1 183 ? 6.473 -5.693 -23.938 1.00 97.06 183 TYR A C 1
ATOM 1332 O O . TYR A 1 183 ? 5.830 -4.774 -23.434 1.00 97.06 183 TYR A O 1
ATOM 1340 N N . ARG A 1 184 ? 6.393 -6.957 -23.533 1.00 96.69 184 ARG A N 1
ATOM 1341 C CA . ARG A 1 184 ? 5.748 -7.450 -22.325 1.00 96.69 184 ARG A CA 1
ATOM 1342 C C . ARG A 1 184 ? 6.833 -7.948 -21.385 1.00 96.69 184 ARG A C 1
ATOM 1344 O O . ARG A 1 184 ? 7.675 -8.742 -21.793 1.00 96.69 184 ARG A O 1
ATOM 1351 N N . PHE A 1 185 ? 6.812 -7.513 -20.137 1.00 96.50 185 PHE A N 1
ATOM 1352 C CA . PHE A 1 185 ? 7.791 -7.935 -19.139 1.00 96.50 185 PHE A CA 1
ATOM 1353 C C . PHE A 1 185 ? 7.197 -7.874 -17.738 1.00 96.50 185 PHE A C 1
ATOM 1355 O O . PHE A 1 185 ? 6.195 -7.196 -17.519 1.00 96.50 185 PHE A O 1
ATOM 1362 N N . GLU A 1 186 ? 7.806 -8.573 -16.787 1.00 96.12 186 GLU A N 1
ATOM 1363 C CA . GLU A 1 186 ? 7.472 -8.422 -15.375 1.00 96.12 186 GLU A CA 1
ATOM 1364 C C . GLU A 1 186 ? 8.485 -7.520 -14.678 1.00 96.12 186 GLU A C 1
ATOM 1366 O O . GLU A 1 186 ? 9.656 -7.455 -15.047 1.00 96.12 186 GLU A O 1
ATOM 1371 N N . GLY A 1 187 ? 8.038 -6.786 -13.667 1.00 95.12 187 GLY A N 1
ATOM 1372 C CA . GLY A 1 187 ? 8.929 -5.953 -12.880 1.00 95.12 187 GLY A CA 1
ATOM 1373 C C . GLY A 1 187 ? 8.320 -5.483 -11.572 1.00 95.12 187 GLY A C 1
ATOM 1374 O O . GLY A 1 187 ? 7.106 -5.526 -11.372 1.00 95.12 187 GLY A O 1
ATOM 1375 N N . ILE A 1 188 ? 9.173 -5.013 -10.673 1.00 94.25 188 ILE A N 1
ATOM 1376 C CA . ILE A 1 188 ? 8.767 -4.382 -9.419 1.00 94.25 188 ILE A CA 1
ATOM 1377 C C . ILE A 1 188 ? 8.903 -2.875 -9.606 1.00 94.25 188 ILE A C 1
ATOM 1379 O O . ILE A 1 188 ? 10.001 -2.369 -9.836 1.00 94.25 188 ILE A O 1
ATOM 1383 N N . ARG A 1 189 ? 7.782 -2.154 -9.533 1.00 91.56 189 ARG A N 1
ATOM 1384 C CA . ARG A 1 189 ? 7.777 -0.689 -9.608 1.00 91.56 189 ARG A CA 1
ATOM 1385 C C . ARG A 1 189 ? 8.269 -0.108 -8.289 1.00 91.56 189 ARG A C 1
ATOM 1387 O O . ARG A 1 189 ? 7.783 -0.525 -7.249 1.00 91.56 189 ARG A O 1
ATOM 1394 N N . ASP A 1 190 ? 9.215 0.820 -8.357 1.00 92.69 190 ASP A N 1
ATOM 1395 C CA . ASP A 1 190 ? 9.799 1.542 -7.224 1.00 92.69 190 ASP A CA 1
ATOM 1396 C C . ASP A 1 190 ? 9.930 3.024 -7.592 1.00 92.69 190 ASP A C 1
ATOM 1398 O O . ASP A 1 190 ? 10.943 3.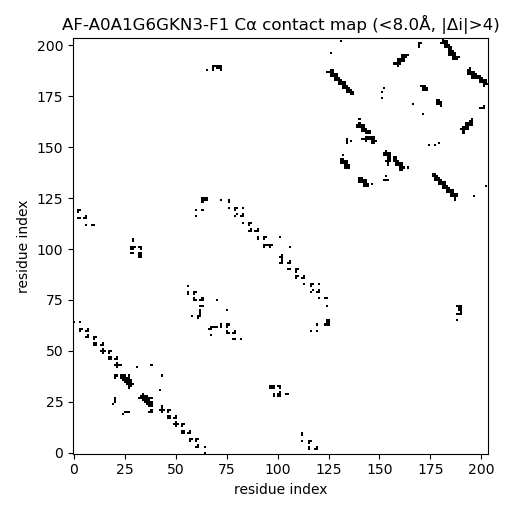444 -8.155 1.00 92.69 190 ASP A O 1
ATOM 1402 N N . ARG A 1 191 ? 8.861 3.798 -7.376 1.00 88.69 191 ARG A N 1
ATOM 1403 C CA . ARG A 1 191 ? 8.779 5.253 -7.564 1.00 88.69 191 ARG A CA 1
ATOM 1404 C C . ARG A 1 191 ? 9.546 5.795 -8.775 1.00 88.69 191 ARG A C 1
ATOM 1406 O O . ARG A 1 191 ? 10.644 6.345 -8.667 1.00 88.69 191 ARG A O 1
ATOM 1413 N N . GLY A 1 192 ? 8.933 5.695 -9.953 1.00 88.62 192 GLY A N 1
ATOM 1414 C CA . GLY A 1 192 ? 9.542 6.173 -11.204 1.00 88.62 192 GLY A CA 1
ATOM 1415 C C . GLY A 1 192 ? 10.646 5.262 -11.757 1.00 88.62 192 GLY A C 1
ATOM 1416 O O . GLY A 1 192 ? 11.295 5.607 -12.748 1.00 88.62 192 GLY A O 1
ATOM 1417 N N . ARG A 1 193 ? 10.840 4.083 -11.160 1.00 93.44 193 ARG A N 1
ATOM 1418 C CA . ARG A 1 193 ? 11.699 3.012 -11.671 1.00 93.44 193 ARG A CA 1
ATOM 1419 C C . ARG A 1 193 ? 10.942 1.691 -11.710 1.00 93.44 193 ARG A C 1
ATOM 1421 O O . ARG A 1 193 ? 9.945 1.514 -11.011 1.00 93.44 193 ARG A O 1
ATOM 1428 N N . ILE A 1 194 ? 11.412 0.764 -12.533 1.00 95.81 194 ILE A N 1
ATOM 1429 C CA . ILE A 1 194 ? 10.936 -0.616 -12.579 1.00 95.81 194 ILE A CA 1
ATOM 1430 C C . ILE A 1 194 ? 12.156 -1.531 -12.564 1.00 95.81 194 ILE A C 1
ATOM 1432 O O . ILE A 1 194 ? 12.931 -1.536 -13.515 1.00 95.81 194 ILE A O 1
ATOM 1436 N N . ALA A 1 195 ? 12.312 -2.328 -11.513 1.00 95.50 195 ALA A N 1
ATOM 1437 C CA . ALA A 1 195 ? 13.291 -3.404 -11.492 1.00 95.50 195 ALA A CA 1
ATOM 1438 C C . ALA A 1 195 ? 12.758 -4.579 -12.317 1.00 95.50 195 ALA A C 1
ATOM 1440 O O . ALA A 1 195 ? 11.721 -5.148 -11.968 1.00 95.50 195 ALA A O 1
ATOM 1441 N N . LEU A 1 196 ? 13.433 -4.916 -13.418 1.00 96.12 196 LEU A N 1
ATOM 1442 C CA . LEU A 1 196 ? 13.031 -6.006 -14.303 1.00 96.12 196 LEU A CA 1
ATOM 1443 C C . LEU A 1 196 ? 13.095 -7.352 -13.567 1.00 96.12 196 LEU A C 1
ATOM 1445 O O . LEU A 1 196 ? 14.096 -7.688 -12.934 1.00 96.12 196 LEU A O 1
ATOM 1449 N N . VAL A 1 197 ? 12.026 -8.135 -13.681 1.00 93.94 197 VAL A N 1
ATOM 1450 C CA . VAL A 1 197 ? 11.925 -9.493 -13.149 1.00 93.94 197 VAL A CA 1
ATOM 1451 C C . VAL A 1 197 ? 11.738 -10.435 -14.332 1.00 93.94 197 VAL A C 1
ATOM 1453 O O . VAL A 1 197 ? 10.699 -10.447 -14.982 1.00 93.94 197 VAL A O 1
ATOM 1456 N N . GLY A 1 198 ? 12.768 -11.227 -14.627 1.00 91.69 198 GLY A N 1
ATOM 1457 C CA . GLY A 1 198 ? 12.733 -12.179 -15.736 1.00 91.69 198 GLY A CA 1
ATOM 1458 C C . GLY A 1 198 ? 12.930 -11.549 -17.125 1.00 91.69 198 GLY A C 1
ATOM 1459 O O . GLY A 1 198 ? 13.376 -10.406 -17.245 1.00 91.69 198 GLY A O 1
ATOM 1460 N N . PRO A 1 199 ? 12.688 -12.322 -18.198 1.00 93.31 199 PRO A N 1
ATOM 1461 C CA . PRO A 1 199 ? 12.908 -11.865 -19.564 1.00 93.31 199 PRO A CA 1
ATOM 1462 C C . PRO A 1 199 ? 11.784 -10.944 -20.056 1.00 93.31 199 PRO A C 1
ATOM 1464 O O . PRO A 1 199 ? 10.615 -11.115 -19.711 1.00 93.31 199 PRO A O 1
ATOM 1467 N N . ALA A 1 200 ? 12.138 -10.009 -20.937 1.00 95.06 200 ALA A N 1
ATOM 1468 C CA . ALA A 1 200 ? 11.175 -9.248 -21.721 1.00 95.06 200 ALA A CA 1
ATOM 1469 C C . ALA A 1 200 ? 10.878 -9.967 -23.044 1.00 95.06 200 ALA A C 1
ATOM 1471 O O . ALA A 1 200 ? 11.776 -10.518 -23.679 1.00 95.06 200 ALA A O 1
ATOM 1472 N N . VAL A 1 201 ? 9.615 -9.947 -23.460 1.00 95.00 201 VAL A N 1
ATOM 1473 C CA . VAL A 1 201 ? 9.126 -10.600 -24.679 1.00 95.00 201 VAL A CA 1
ATOM 1474 C C . VAL A 1 201 ? 8.587 -9.531 -25.633 1.00 95.00 201 VAL A C 1
ATOM 1476 O O . VAL A 1 201 ? 7.796 -8.700 -25.185 1.00 95.00 201 VAL A O 1
ATOM 1479 N N . PRO A 1 202 ? 8.975 -9.519 -26.920 1.00 93.81 202 PRO A N 1
ATOM 1480 C CA . PRO A 1 202 ? 8.418 -8.591 -27.903 1.00 93.81 202 PRO A CA 1
ATOM 1481 C C . PRO A 1 202 ? 6.897 -8.730 -28.046 1.00 93.81 202 PRO A C 1
ATOM 1483 O O . PRO A 1 202 ? 6.355 -9.835 -27.982 1.00 93.81 202 PRO A O 1
ATOM 1486 N N . ILE A 1 203 ? 6.209 -7.608 -28.246 1.00 89.94 203 ILE A N 1
ATOM 1487 C CA . ILE A 1 203 ? 4.793 -7.554 -28.617 1.00 89.94 203 ILE A CA 1
ATOM 1488 C C . ILE A 1 203 ? 4.738 -7.054 -30.062 1.00 89.94 203 ILE A C 1
ATOM 1490 O O . ILE A 1 203 ? 4.737 -5.850 -30.298 1.00 89.94 203 ILE A O 1
ATOM 1494 N N . GLY A 1 204 ? 4.735 -7.978 -31.021 1.00 69.50 204 GLY A N 1
ATOM 1495 C CA . GLY A 1 204 ? 4.745 -7.657 -32.451 1.00 69.50 204 GLY A CA 1
ATOM 1496 C C . GLY A 1 204 ? 5.407 -8.742 -33.270 1.00 69.50 204 GLY A C 1
ATOM 1497 O O . GLY A 1 204 ? 6.604 -8.999 -33.015 1.00 69.50 204 GLY A O 1
#

Foldseek 3Di:
DVLLVVLLVLLVVLLVVLQCLLVFAQQQCQDDQGDRGHDDNVVSVVSNVSSVLSVLLSVLSCVLVPVDQDAFLVVSLVSLVVVLVPLVVQLVVQCPRPRPNNVVPVNVSSVSSSVSSVVSSVCGRDKDKDWFKWKDPPPAIWAAPDWDPDVVIDHDPLIAHEPPDDPVQDDWDDDDSMIMAIWIFIFGDGRSYTYTDDDIDGDD

Mean predicted aligned error: 4.9 Å

Radius of gyration: 23.16 Å; Cα contacts (8 Å, |Δi|>4): 364; chains: 1; bounding box: 44×27×66 Å

Organism: NCBI:txid1577474

Sequence (204 aa):
MVVALVLTGALVVLVLFQVALALGAPWGRFAWGGSAGALPVGLRIVSAASALVYAVIAGLALDLAGALDLLPNKLSHVGIWVAADLLPLGVVLNALSRSRPQRLVMVPVSVVLVALTFVVALAGPVPRQFAGAVVDAGQGPRHCTVVMASYPPRCGPDSPVIDGWDWTRVAHQRSGTVRWGDYRFEGIRDRGRIALVGPAVPIG

Secondary structure (DSSP, 8-state):
-HHHHHHHHHHHHHHHHHHHHHTT-S-GGGSTTT-SSSPPHHHHHHHHHHHHHHHHHHHHHHHHTTS---S-HHHHHHHHHHHHHHHHHHHHHHHT-S-HHHHHHHHHHHHHHHHHHHHHHHH-SPPEEEEEEEEESSS-EEE-SSEES-SS-EE-SS--EEET--GGGS--EEETTEEEEEEEEEEEEETTEEEEEEEEEE--

Nearest PDB structures (foldseek):
  9g11-assembly1_A  TM=3.010E-01  e=3.076E+00  Arabidopsis thaliana
  4ja3-assembly2_B  TM=2.558E-01  e=5.780E+00  Escherichia coli K-12

pLDDT: mean 93.72, std 4.18, range [69.5, 98.38]